Protein AF-A0A7S2QGP1-F1 (afdb_monomer_lite)

pLDDT: mean 81.76, std 17.55, range [33.62, 96.69]

Organism: NCBI:txid1333877

Secondary structure (DSSP, 8-state):
--EEEEE-SSEEEEEETTEEEEEEHHHHHHHHHHHHHHHTSHHHHHHHHHHHHHHHHHHHHHHHHHHHHHHHHHH-GGG-HHHHHHHHHHHHHHHHHHT--S----TT----HHHHHHHHHHHHHHHHHHHHHHHHHHHHHHHHHHHHHHHHHHHHTT--TTTTTTTGGGSS----------------

Radius of gyration: 39.36 Å; chains: 1; bounding box: 102×57×94 Å

Sequence (188 aa):
PSDYMTISIRGVTHYSNGELDYQDLSEWQRDQEMYRKIVQIPFFEKYARWKQFSVWKSAMRNQRVQKCSKTLNSHLFALDTTLCDALLKCRTLCVRISSLNLLEINPVTVYQLEEFEEQQRLVRKQRVQDLQDVWAKIKEELLQSCHVSLTDFLKKNGFGQKAQDRDDAKSEDGPKEGERDEDGGGMS

Structure (mmCIF, N/CA/C/O backbone):
data_AF-A0A7S2QGP1-F1
#
_entry.id   AF-A0A7S2QGP1-F1
#
loop_
_atom_site.group_PDB
_atom_site.id
_atom_site.type_symbol
_atom_site.label_atom_id
_atom_site.label_alt_id
_atom_site.label_comp_id
_atom_site.label_asym_id
_atom_site.label_entity_id
_atom_site.label_seq_id
_atom_site.pdbx_PDB_ins_code
_atom_site.Cartn_x
_atom_site.Cartn_y
_atom_site.Cartn_z
_atom_site.occupancy
_atom_site.B_iso_or_equiv
_atom_site.auth_seq_id
_atom_site.auth_comp_id
_atom_site.auth_asym_id
_atom_site.auth_atom_id
_atom_site.pdbx_PDB_model_num
ATOM 1 N N . PRO A 1 1 ? 37.668 5.493 -24.665 1.00 60.97 1 PRO A N 1
ATOM 2 C CA . PRO A 1 1 ? 36.537 5.064 -25.526 1.00 60.97 1 PRO A CA 1
ATOM 3 C C . PRO A 1 1 ? 36.293 3.565 -25.337 1.00 60.97 1 PRO A C 1
ATOM 5 O O . PRO A 1 1 ? 37.215 2.788 -25.561 1.00 60.97 1 PRO A O 1
ATOM 8 N N . SER A 1 2 ? 35.121 3.178 -24.830 1.00 79.56 2 SER A N 1
ATOM 9 C CA . SER A 1 2 ? 34.779 1.773 -24.562 1.00 79.56 2 SER A CA 1
ATOM 10 C C . SER A 1 2 ? 34.057 1.088 -25.728 1.00 79.56 2 SER A C 1
ATOM 12 O O . SER A 1 2 ? 33.852 -0.114 -25.667 1.00 79.56 2 SER A O 1
ATOM 14 N N . ASP A 1 3 ? 33.722 1.835 -26.784 1.00 90.56 3 ASP A N 1
ATOM 15 C CA . ASP A 1 3 ? 33.100 1.334 -28.012 1.00 90.56 3 ASP A CA 1
ATOM 16 C C . ASP A 1 3 ? 33.629 2.136 -29.220 1.00 90.56 3 ASP A C 1
ATOM 18 O O . ASP A 1 3 ? 33.598 3.374 -29.192 1.00 90.56 3 ASP A O 1
ATOM 22 N N . TYR A 1 4 ? 34.208 1.464 -30.219 1.00 90.81 4 TYR A N 1
ATOM 23 C CA . TYR A 1 4 ? 34.645 2.065 -31.486 1.00 90.81 4 TYR A CA 1
ATOM 24 C C . TYR A 1 4 ? 34.869 1.013 -32.583 1.00 90.81 4 TYR A C 1
ATOM 26 O O . TYR A 1 4 ? 35.133 -0.156 -32.317 1.00 90.81 4 TYR A O 1
ATOM 34 N N . MET A 1 5 ? 34.829 1.449 -33.846 1.00 91.19 5 MET A N 1
ATOM 35 C CA . MET A 1 5 ? 35.031 0.591 -35.015 1.00 91.19 5 MET A CA 1
ATOM 36 C C . MET A 1 5 ? 36.160 1.127 -35.900 1.00 91.19 5 MET A C 1
ATOM 38 O O . MET A 1 5 ? 36.241 2.331 -36.153 1.00 91.19 5 MET A O 1
ATOM 42 N N . THR A 1 6 ? 37.020 0.239 -36.394 1.00 93.06 6 THR A N 1
ATOM 43 C CA . THR A 1 6 ? 38.062 0.551 -37.378 1.00 93.06 6 THR A CA 1
ATOM 44 C C . THR A 1 6 ? 37.807 -0.216 -38.670 1.00 93.06 6 THR A C 1
ATOM 46 O O . THR A 1 6 ? 37.442 -1.389 -38.665 1.00 93.06 6 THR A O 1
ATOM 49 N N . ILE A 1 7 ? 37.968 0.469 -39.802 1.00 92.75 7 ILE A N 1
ATOM 50 C CA . ILE A 1 7 ? 37.753 -0.098 -41.136 1.00 92.75 7 ILE A CA 1
ATOM 51 C C . ILE A 1 7 ? 39.103 -0.142 -41.842 1.00 92.75 7 ILE A C 1
ATOM 53 O O . ILE A 1 7 ? 39.797 0.870 -41.939 1.00 92.75 7 ILE A O 1
ATOM 57 N N . SER A 1 8 ? 39.470 -1.317 -42.339 1.00 91.00 8 SER A N 1
ATOM 58 C CA . SER A 1 8 ? 40.680 -1.546 -43.123 1.00 91.00 8 SER A CA 1
ATOM 59 C C . SER A 1 8 ? 40.334 -2.128 -44.491 1.00 91.00 8 SER A C 1
ATOM 61 O O . SER A 1 8 ? 39.205 -2.537 -44.747 1.00 91.00 8 SER A O 1
ATOM 63 N N . ILE A 1 9 ? 41.335 -2.229 -45.367 1.00 85.94 9 ILE A N 1
ATOM 64 C CA . ILE A 1 9 ? 41.184 -2.868 -46.683 1.00 85.94 9 ILE A CA 1
ATOM 65 C C . ILE A 1 9 ? 40.835 -4.365 -46.606 1.00 85.94 9 ILE A C 1
ATOM 67 O O . ILE A 1 9 ? 40.402 -4.935 -47.601 1.00 85.94 9 ILE A O 1
ATOM 71 N N . ARG A 1 10 ? 41.068 -5.014 -45.456 1.00 86.75 10 ARG A N 1
ATOM 72 C CA . ARG A 1 10 ? 40.826 -6.451 -45.251 1.00 86.75 10 ARG A CA 1
ATOM 73 C C . ARG A 1 10 ? 39.490 -6.712 -44.567 1.00 86.75 10 ARG A C 1
ATOM 75 O O . ARG A 1 10 ? 38.767 -7.621 -44.954 1.00 86.75 10 ARG A O 1
ATOM 82 N N . GLY A 1 11 ? 39.139 -5.870 -43.605 1.00 92.06 11 GLY A N 1
ATOM 83 C CA . GLY A 1 11 ? 37.942 -6.060 -42.808 1.00 92.06 11 GLY A CA 1
ATOM 84 C C . GLY A 1 11 ? 37.695 -4.937 -41.827 1.00 92.06 11 GLY A C 1
ATOM 85 O O . GLY A 1 11 ? 38.444 -3.953 -41.754 1.00 92.06 11 GLY A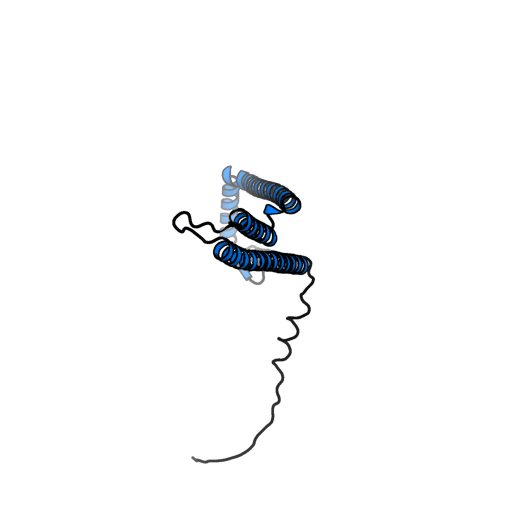 O 1
ATOM 86 N N . VAL A 1 12 ? 36.614 -5.112 -41.089 1.00 93.25 12 VAL A N 1
ATOM 87 C CA . VAL A 1 12 ? 36.111 -4.191 -40.086 1.00 93.25 12 VAL A CA 1
ATOM 88 C C . VAL A 1 12 ? 36.301 -4.823 -38.716 1.00 93.25 12 VAL A C 1
ATOM 90 O O . VAL A 1 12 ? 35.910 -5.966 -38.492 1.00 93.25 12 VAL A O 1
ATOM 93 N N . THR A 1 13 ? 36.901 -4.071 -37.800 1.00 93.69 13 THR A N 1
ATOM 94 C CA . THR A 1 13 ? 37.093 -4.480 -36.410 1.00 93.69 13 THR A CA 1
ATOM 95 C C . THR A 1 13 ? 36.232 -3.608 -35.511 1.00 93.69 13 THR A C 1
ATOM 97 O O . THR A 1 13 ? 36.359 -2.384 -35.528 1.00 93.69 13 THR A O 1
ATOM 100 N N . HIS A 1 14 ? 35.367 -4.228 -34.720 1.00 92.25 14 HIS A N 1
ATOM 101 C CA . HIS A 1 14 ? 34.537 -3.575 -33.719 1.00 92.25 14 HIS A CA 1
ATOM 102 C C . HIS A 1 14 ? 35.075 -3.902 -32.328 1.00 92.25 14 HIS A C 1
ATOM 104 O O . HIS A 1 14 ? 35.249 -5.067 -31.984 1.00 92.25 14 HIS A O 1
ATOM 110 N N . TYR A 1 15 ? 35.359 -2.874 -31.539 1.00 92.06 15 TYR A N 1
ATOM 111 C CA . TYR A 1 15 ? 35.765 -3.015 -30.150 1.00 92.06 15 TYR A CA 1
ATOM 112 C C . TYR A 1 15 ? 34.618 -2.558 -29.258 1.00 92.06 15 TYR A C 1
ATOM 114 O O . TYR A 1 15 ? 34.262 -1.386 -29.310 1.00 92.06 15 TYR A O 1
ATOM 122 N N . SER A 1 16 ? 34.088 -3.447 -28.417 1.00 90.25 16 SER A N 1
ATOM 123 C CA . SER A 1 16 ? 33.026 -3.146 -27.452 1.00 90.25 16 SER A CA 1
ATOM 124 C C . SER A 1 16 ? 33.388 -3.719 -26.085 1.00 90.25 16 SER A C 1
ATOM 126 O O . SER A 1 16 ? 33.481 -4.927 -25.905 1.00 90.25 16 SER A O 1
ATOM 128 N N . ASN A 1 17 ? 33.588 -2.842 -25.099 1.00 84.81 17 ASN A N 1
ATOM 129 C CA . ASN A 1 17 ? 33.802 -3.172 -23.686 1.00 84.81 17 ASN A CA 1
ATOM 130 C C . ASN A 1 17 ? 34.842 -4.284 -23.415 1.00 84.81 17 ASN A C 1
ATOM 132 O O . ASN A 1 17 ? 34.684 -5.059 -22.477 1.00 84.81 17 ASN A O 1
ATOM 136 N N . GLY A 1 18 ? 35.930 -4.329 -24.191 1.00 83.62 18 GLY A N 1
ATOM 137 C CA . GLY A 1 18 ? 37.014 -5.309 -24.020 1.00 83.62 18 GLY A CA 1
ATOM 138 C C . GLY A 1 18 ? 36.927 -6.520 -24.950 1.00 83.62 18 GLY A C 1
ATOM 139 O O . GLY A 1 18 ? 37.905 -7.257 -25.057 1.00 83.62 18 GLY A O 1
ATOM 140 N N . GLU A 1 19 ? 35.814 -6.690 -25.661 1.00 86.94 19 GLU A N 1
ATOM 141 C CA . GLU A 1 19 ? 35.652 -7.682 -26.723 1.00 86.94 19 GLU A CA 1
ATOM 142 C C . GLU A 1 19 ? 35.963 -7.059 -28.086 1.00 86.94 19 GLU A C 1
ATOM 144 O O . GLU A 1 19 ? 35.729 -5.868 -28.319 1.00 86.94 19 GLU A O 1
ATOM 149 N N . LEU A 1 20 ? 36.549 -7.865 -28.971 1.00 89.50 20 LEU A N 1
ATOM 150 C CA . LEU A 1 20 ? 37.040 -7.429 -30.269 1.00 89.50 20 LEU A CA 1
ATOM 151 C C . LEU A 1 20 ? 36.525 -8.392 -31.337 1.00 89.50 20 LEU A C 1
ATOM 153 O O . LEU A 1 20 ? 37.009 -9.515 -31.457 1.00 89.50 20 LEU A O 1
ATOM 157 N N . ASP A 1 21 ? 35.551 -7.921 -32.109 1.00 90.69 21 ASP A N 1
ATOM 158 C CA . ASP A 1 21 ? 34.921 -8.669 -33.191 1.00 90.69 21 ASP A CA 1
ATOM 159 C C . ASP A 1 21 ? 35.513 -8.230 -34.529 1.00 90.69 21 ASP A C 1
ATOM 161 O O . ASP A 1 21 ? 35.575 -7.038 -34.844 1.00 90.69 21 ASP A O 1
ATOM 165 N N . TYR A 1 22 ? 35.956 -9.195 -35.331 1.00 91.81 22 TYR A N 1
ATOM 166 C CA . TYR A 1 22 ? 36.456 -8.960 -36.683 1.00 91.81 22 TYR A CA 1
ATOM 167 C C . TYR A 1 22 ? 35.497 -9.559 -37.709 1.00 91.81 22 TYR A C 1
ATOM 169 O O . TYR A 1 22 ? 35.113 -10.722 -37.600 1.00 91.81 22 TYR A O 1
ATOM 177 N N . GLN A 1 23 ? 35.161 -8.775 -38.730 1.00 92.62 23 GLN A N 1
ATOM 178 C CA . GLN A 1 23 ? 34.356 -9.202 -39.868 1.00 92.62 23 GLN A CA 1
ATOM 179 C C . GLN A 1 23 ? 35.072 -8.842 -41.174 1.00 92.62 23 GLN A C 1
ATOM 181 O O . GLN A 1 23 ? 35.608 -7.738 -41.314 1.00 92.62 23 GLN A O 1
ATOM 186 N N . ASP A 1 24 ? 35.068 -9.750 -42.151 1.00 93.94 24 ASP A N 1
ATOM 187 C CA . ASP A 1 24 ? 35.659 -9.474 -43.460 1.00 93.94 24 ASP A CA 1
ATOM 188 C C . ASP A 1 24 ? 34.902 -8.368 -44.199 1.00 93.94 24 ASP A C 1
ATOM 190 O O . ASP A 1 24 ? 33.678 -8.236 -44.110 1.00 93.94 24 ASP A O 1
ATOM 194 N N . LEU A 1 25 ? 35.638 -7.567 -44.977 1.00 91.06 25 LEU A N 1
ATOM 195 C CA . LEU A 1 25 ? 35.086 -6.355 -45.591 1.00 91.06 25 LEU A CA 1
ATOM 196 C C . LEU A 1 25 ? 33.933 -6.667 -46.556 1.00 91.06 25 LEU A C 1
ATOM 198 O O . LEU A 1 25 ? 32.959 -5.920 -46.622 1.00 91.06 25 LEU A O 1
ATOM 202 N N . SER A 1 26 ? 34.036 -7.779 -47.287 1.00 90.44 26 SER A N 1
ATOM 203 C CA . SER A 1 26 ? 33.015 -8.206 -48.249 1.00 90.44 26 SER A CA 1
ATOM 204 C C . SER A 1 26 ? 31.707 -8.623 -47.569 1.00 90.44 26 SER A C 1
ATOM 206 O O . SER A 1 26 ? 30.625 -8.251 -48.029 1.00 90.44 26 SER A O 1
ATOM 208 N N . GLU A 1 27 ? 31.798 -9.334 -46.446 1.00 92.12 27 GLU A N 1
ATOM 209 C CA . GLU A 1 27 ? 30.644 -9.741 -45.648 1.00 92.12 27 GLU A CA 1
ATOM 210 C C . GLU A 1 27 ? 29.994 -8.533 -44.987 1.00 92.12 27 GLU A C 1
ATOM 212 O O . GLU A 1 27 ? 28.783 -8.349 -45.103 1.00 92.12 27 GLU A O 1
ATOM 217 N N . TRP A 1 28 ? 30.802 -7.655 -44.388 1.00 92.19 28 TRP A N 1
ATOM 218 C CA . TRP A 1 28 ? 30.313 -6.428 -43.770 1.00 92.19 28 TRP A CA 1
ATOM 219 C C . TRP A 1 28 ? 29.593 -5.535 -44.782 1.00 92.19 28 TRP A C 1
ATOM 221 O O . TRP A 1 28 ? 28.520 -5.005 -44.498 1.00 92.19 28 TRP A O 1
ATOM 231 N N . GLN A 1 29 ? 30.134 -5.400 -45.996 1.00 91.62 29 GLN A N 1
ATOM 232 C CA . GLN A 1 29 ? 29.494 -4.622 -47.052 1.00 91.62 29 GLN A CA 1
ATOM 233 C C . GLN A 1 29 ? 28.162 -5.248 -47.488 1.00 91.62 29 GLN A C 1
ATOM 235 O O . GLN A 1 29 ? 27.167 -4.531 -47.620 1.00 91.62 29 GLN A O 1
ATOM 240 N N . ARG A 1 30 ? 28.112 -6.576 -47.658 1.00 94.00 30 ARG A N 1
ATOM 241 C CA . ARG A 1 30 ? 26.875 -7.302 -47.987 1.00 94.00 30 ARG A CA 1
ATOM 242 C C . ARG A 1 30 ? 25.810 -7.101 -46.909 1.00 94.00 30 ARG A C 1
ATOM 244 O O . ARG A 1 30 ? 24.658 -6.799 -47.226 1.00 94.00 30 ARG A O 1
ATOM 251 N N . ASP A 1 31 ? 26.190 -7.243 -45.647 1.00 92.88 31 ASP A N 1
ATOM 252 C CA . ASP A 1 31 ? 25.285 -7.099 -44.511 1.00 92.88 31 ASP A CA 1
ATOM 253 C C . ASP A 1 31 ? 24.808 -5.651 -44.373 1.00 92.88 31 ASP A C 1
ATOM 255 O O . ASP A 1 31 ? 23.624 -5.407 -44.137 1.00 92.88 31 ASP A O 1
ATOM 259 N N . GLN A 1 32 ? 25.683 -4.680 -44.640 1.00 91.81 32 GLN A N 1
ATOM 260 C CA . GLN A 1 32 ? 25.331 -3.265 -44.654 1.00 91.81 32 GLN A CA 1
ATOM 261 C C . GLN A 1 32 ? 24.348 -2.922 -45.785 1.00 91.81 32 GLN A C 1
ATOM 263 O O . GLN A 1 32 ? 23.408 -2.145 -45.594 1.00 91.81 32 GLN A O 1
ATOM 268 N N . GLU A 1 33 ? 24.515 -3.507 -46.970 1.00 94.75 33 GLU A N 1
ATOM 269 C CA . GLU A 1 33 ? 23.562 -3.359 -48.074 1.00 94.75 33 GLU A CA 1
ATOM 270 C C . GLU A 1 33 ? 22.203 -3.991 -47.747 1.00 94.75 33 GLU A C 1
ATOM 272 O O . GLU A 1 33 ? 21.159 -3.386 -48.014 1.00 94.75 33 GLU A O 1
ATOM 277 N N . MET A 1 34 ? 22.193 -5.179 -47.137 1.00 94.38 34 MET A N 1
ATOM 278 C CA . MET A 1 34 ? 20.963 -5.827 -46.674 1.00 94.38 34 MET A CA 1
ATOM 279 C C . MET A 1 34 ? 20.272 -5.007 -45.584 1.00 94.38 34 MET A C 1
ATOM 281 O O . MET A 1 34 ? 19.067 -4.768 -45.677 1.00 94.38 34 MET A O 1
ATOM 285 N N . TYR A 1 35 ? 21.019 -4.496 -44.605 1.00 92.62 35 TYR A N 1
ATOM 286 C CA . TYR A 1 35 ? 20.496 -3.636 -43.546 1.00 92.62 35 TYR A CA 1
ATOM 287 C C . TYR A 1 35 ? 19.821 -2.386 -44.117 1.00 92.62 35 TYR A C 1
ATOM 289 O O . TYR A 1 35 ? 18.683 -2.076 -43.760 1.00 92.62 35 TYR A O 1
ATOM 297 N N . ARG A 1 36 ? 20.462 -1.709 -45.079 1.00 91.94 36 ARG A N 1
ATOM 298 C CA . ARG A 1 36 ? 19.871 -0.545 -45.761 1.00 91.94 36 ARG A CA 1
ATOM 299 C C . ARG A 1 36 ? 18.540 -0.881 -46.433 1.00 91.94 36 ARG A C 1
ATOM 301 O O . ARG A 1 36 ? 17.608 -0.086 -46.335 1.00 91.94 36 ARG A O 1
ATOM 308 N N . LYS A 1 37 ? 18.425 -2.052 -47.070 1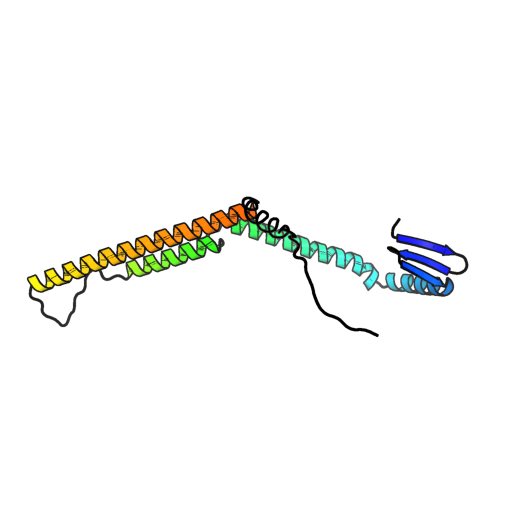.00 93.06 37 LYS A N 1
ATOM 309 C CA . LYS A 1 37 ? 17.165 -2.519 -47.677 1.00 93.06 37 LYS A CA 1
ATOM 310 C C . LYS A 1 37 ? 16.094 -2.807 -46.622 1.00 93.06 37 LYS A C 1
ATOM 312 O O . LYS A 1 37 ? 14.942 -2.435 -46.816 1.00 93.06 37 LYS A O 1
ATOM 317 N N . ILE A 1 38 ? 16.464 -3.421 -45.497 1.00 91.94 38 ILE A N 1
ATOM 318 C CA . ILE A 1 38 ? 15.540 -3.747 -44.398 1.00 91.94 38 ILE A CA 1
ATOM 319 C C . ILE A 1 38 ? 14.985 -2.475 -43.750 1.00 91.94 38 ILE A C 1
ATOM 321 O O . ILE A 1 38 ? 13.777 -2.366 -43.552 1.00 91.94 38 ILE A O 1
ATOM 325 N N . VAL A 1 39 ? 15.835 -1.487 -43.461 1.00 90.50 39 VAL A N 1
ATOM 326 C CA . VAL A 1 39 ? 15.416 -0.226 -42.822 1.00 90.50 39 VAL A CA 1
ATOM 327 C C . VAL A 1 39 ? 14.444 0.573 -43.699 1.00 90.50 39 VAL A C 1
ATOM 329 O O . VAL A 1 39 ? 13.580 1.268 -43.169 1.00 90.50 39 VAL A O 1
ATOM 332 N N . GLN A 1 40 ? 14.539 0.445 -45.025 1.00 90.56 40 GLN A N 1
ATOM 333 C CA . GLN A 1 40 ? 13.622 1.085 -45.976 1.00 90.56 40 GLN A CA 1
ATOM 334 C C . GLN A 1 40 ? 12.236 0.429 -46.040 1.00 90.56 40 GLN A C 1
ATOM 336 O O . GLN A 1 40 ? 11.309 1.020 -46.593 1.00 90.56 40 GLN A O 1
ATOM 341 N N . ILE A 1 41 ? 12.057 -0.779 -45.493 1.00 93.06 41 ILE A N 1
ATOM 342 C CA . ILE A 1 41 ? 10.734 -1.403 -45.437 1.00 93.06 41 ILE A CA 1
ATOM 343 C C . ILE A 1 41 ? 9.832 -0.507 -44.567 1.00 93.06 41 ILE A C 1
ATOM 345 O O . ILE A 1 41 ? 10.189 -0.220 -43.419 1.00 93.06 41 ILE A O 1
ATOM 349 N N . PRO A 1 42 ? 8.630 -0.116 -45.044 1.00 90.25 42 PRO A N 1
ATOM 350 C CA . PRO A 1 42 ? 7.767 0.850 -44.356 1.00 90.25 42 PRO A CA 1
ATOM 351 C C . PRO A 1 42 ? 7.433 0.496 -42.903 1.00 90.25 42 PRO A C 1
ATOM 353 O O . PRO A 1 42 ? 7.134 1.378 -42.099 1.00 90.25 42 PRO A O 1
ATOM 356 N N . PHE A 1 43 ? 7.461 -0.795 -42.562 1.00 91.62 43 PHE A N 1
ATOM 357 C CA . PHE A 1 43 ? 7.322 -1.265 -41.190 1.00 91.62 43 PHE A CA 1
ATOM 358 C C . PHE A 1 43 ? 8.466 -0.763 -40.297 1.00 91.62 43 PHE A C 1
ATOM 360 O O . PHE A 1 43 ? 8.192 -0.094 -39.305 1.00 91.62 43 PHE A O 1
ATOM 367 N N . PHE A 1 44 ? 9.729 -1.032 -40.648 1.00 89.25 44 PHE A N 1
ATOM 368 C CA . PHE A 1 44 ? 10.890 -0.672 -39.824 1.00 89.25 44 PHE A CA 1
ATOM 369 C C . PHE A 1 44 ? 11.112 0.844 -39.769 1.00 89.25 44 PHE A C 1
ATOM 371 O O . PHE A 1 44 ? 11.389 1.383 -38.696 1.00 89.25 44 PHE A O 1
ATOM 378 N N . GLU A 1 45 ? 10.873 1.547 -40.878 1.00 87.31 45 GLU A N 1
ATOM 379 C CA . GLU A 1 45 ? 10.942 3.011 -40.946 1.00 87.31 45 GLU A CA 1
ATOM 380 C C . GLU A 1 45 ? 9.955 3.690 -39.971 1.00 87.31 45 GLU A C 1
ATOM 382 O O . GLU A 1 45 ? 10.255 4.697 -39.318 1.00 87.31 45 GLU A O 1
ATOM 387 N N . LYS A 1 46 ? 8.744 3.133 -39.841 1.00 90.50 46 LYS A N 1
ATOM 388 C CA . LYS A 1 46 ? 7.701 3.659 -38.945 1.00 90.50 46 LYS A CA 1
ATOM 389 C C . LYS A 1 46 ? 7.816 3.112 -37.525 1.00 90.50 46 LYS A C 1
ATOM 391 O O . LYS A 1 46 ? 7.428 3.804 -36.581 1.00 90.50 46 LYS A O 1
ATOM 396 N N . TYR A 1 47 ? 8.381 1.919 -37.353 1.00 90.88 47 TYR A N 1
ATOM 397 C CA . TYR A 1 47 ? 8.480 1.230 -36.071 1.00 90.88 47 TYR A CA 1
ATOM 398 C C . TYR A 1 47 ? 9.233 2.046 -35.020 1.00 90.88 47 TYR A C 1
ATOM 400 O O . TYR A 1 47 ? 8.762 2.141 -33.891 1.00 90.88 47 TYR A O 1
ATOM 408 N N . ALA A 1 48 ? 10.345 2.701 -35.372 1.00 87.06 48 ALA A N 1
ATOM 409 C CA . ALA A 1 48 ? 11.090 3.532 -34.420 1.00 87.06 48 ALA A CA 1
ATOM 410 C C . ALA A 1 48 ? 10.215 4.652 -33.822 1.00 87.06 48 ALA A C 1
ATOM 412 O O . ALA A 1 48 ? 10.163 4.833 -32.602 1.00 87.06 48 ALA A O 1
ATOM 413 N N . ARG A 1 49 ? 9.441 5.343 -34.672 1.00 90.38 49 ARG A N 1
ATOM 414 C CA . ARG A 1 49 ? 8.484 6.378 -34.245 1.00 90.38 49 ARG A CA 1
ATOM 415 C C . ARG A 1 49 ? 7.352 5.787 -33.407 1.00 90.38 49 ARG A C 1
ATOM 417 O O . ARG A 1 49 ? 7.012 6.335 -32.359 1.00 90.38 49 ARG A O 1
ATOM 424 N N . TRP A 1 50 ? 6.783 4.660 -33.831 1.00 93.56 50 TRP A N 1
ATOM 425 C CA . TRP A 1 50 ? 5.699 3.989 -33.108 1.00 93.56 50 TRP A CA 1
ATOM 426 C C . TRP A 1 50 ? 6.125 3.448 -31.749 1.00 93.56 50 TRP A C 1
ATOM 428 O O . TRP A 1 50 ? 5.367 3.576 -30.788 1.00 93.56 50 TRP A O 1
ATOM 438 N N . LYS A 1 51 ? 7.327 2.879 -31.644 1.00 93.31 51 LYS A N 1
ATOM 439 C CA . LYS A 1 51 ? 7.905 2.401 -30.387 1.00 93.31 51 LYS A CA 1
ATOM 440 C C . LYS A 1 51 ? 8.068 3.565 -29.421 1.00 93.31 51 LYS A C 1
ATOM 442 O O . LYS A 1 51 ? 7.564 3.490 -28.303 1.00 93.31 51 LYS A O 1
ATOM 447 N N . GLN A 1 52 ? 8.672 4.665 -29.874 1.00 92.69 52 GLN A N 1
ATOM 448 C CA . GLN A 1 52 ? 8.859 5.850 -29.042 1.00 92.69 52 GLN A CA 1
ATOM 449 C C . GLN A 1 52 ? 7.521 6.430 -28.567 1.00 92.69 52 GLN A C 1
ATOM 451 O O . GLN A 1 52 ? 7.353 6.714 -27.382 1.00 92.69 52 GLN A O 1
ATOM 456 N N . PHE A 1 53 ? 6.539 6.544 -29.464 1.00 94.88 53 PHE A N 1
ATOM 457 C CA . PHE A 1 53 ? 5.212 7.043 -29.110 1.00 94.88 53 PHE A CA 1
ATOM 458 C C . PHE A 1 53 ? 4.461 6.098 -28.165 1.00 94.88 53 PHE A C 1
ATOM 460 O O . PHE A 1 53 ? 3.807 6.555 -27.232 1.00 94.88 53 PHE A O 1
ATOM 467 N N . SER A 1 54 ? 4.571 4.785 -28.365 1.00 94.12 54 SER A N 1
ATOM 468 C CA . SER A 1 54 ? 3.957 3.778 -27.491 1.00 94.12 54 SER A CA 1
ATOM 469 C C . SER A 1 54 ? 4.538 3.826 -26.080 1.00 94.12 54 SER A C 1
ATOM 471 O O . SER A 1 54 ? 3.783 3.842 -25.106 1.00 94.12 54 SER A O 1
ATOM 473 N N . VAL A 1 55 ? 5.866 3.921 -25.964 1.00 96.19 55 VAL A N 1
ATOM 474 C CA . VAL A 1 55 ? 6.557 4.086 -24.678 1.00 96.19 55 VAL A CA 1
ATOM 475 C C . VAL A 1 55 ? 6.130 5.390 -24.013 1.00 96.19 55 VAL A C 1
ATOM 477 O 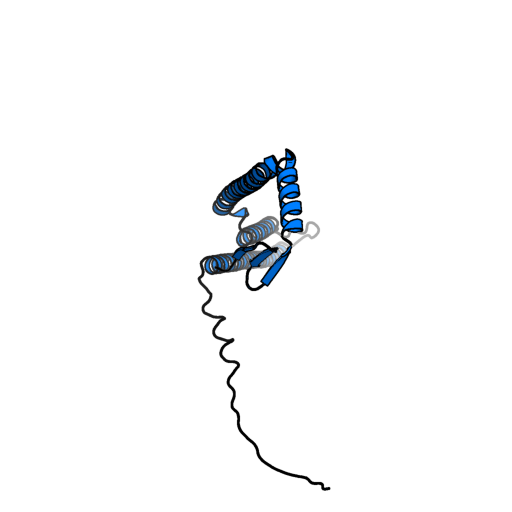O . VAL A 1 55 ? 5.722 5.377 -22.853 1.00 96.19 55 VAL A O 1
ATOM 480 N N . TRP A 1 56 ? 6.128 6.500 -24.754 1.00 96.12 56 TRP A N 1
ATOM 481 C CA . TRP A 1 56 ? 5.688 7.795 -24.237 1.00 96.12 56 TRP A CA 1
ATOM 482 C C . TRP A 1 56 ? 4.230 7.768 -23.767 1.00 96.12 56 TRP A C 1
ATOM 484 O O . TRP A 1 56 ? 3.928 8.209 -22.660 1.00 96.12 56 TRP A O 1
ATOM 494 N N . LYS A 1 57 ? 3.320 7.187 -24.554 1.00 96.25 57 LYS A N 1
ATOM 495 C CA . LYS A 1 57 ? 1.903 7.041 -24.198 1.00 96.25 57 LYS A CA 1
ATOM 496 C C . LYS A 1 57 ? 1.728 6.213 -22.925 1.00 96.25 57 LYS A C 1
ATOM 498 O O . LYS A 1 57 ? 0.924 6.582 -22.069 1.00 96.25 57 LYS A O 1
ATOM 503 N N . SER A 1 58 ? 2.478 5.120 -22.786 1.00 95.88 58 SER A N 1
ATOM 504 C CA . SER A 1 58 ? 2.484 4.297 -21.572 1.00 95.88 58 SER A CA 1
ATOM 505 C C . SER A 1 58 ? 2.989 5.089 -20.363 1.00 95.88 58 SER A C 1
ATOM 507 O O . SER A 1 58 ? 2.316 5.146 -19.333 1.00 95.88 58 SER A O 1
ATOM 509 N N . ALA A 1 59 ? 4.108 5.804 -20.513 1.00 96.38 59 ALA A N 1
ATOM 510 C CA . ALA A 1 59 ? 4.672 6.648 -19.464 1.00 96.38 59 ALA A CA 1
ATOM 511 C C . ALA A 1 59 ? 3.702 7.760 -19.029 1.00 96.38 59 ALA A C 1
ATOM 513 O O . ALA A 1 59 ? 3.475 7.944 -17.836 1.00 96.38 59 ALA A O 1
ATOM 514 N N . MET A 1 60 ? 3.058 8.446 -19.976 1.00 96.69 60 MET A N 1
ATOM 515 C CA . MET A 1 60 ? 2.050 9.478 -19.702 1.00 96.69 60 MET A CA 1
ATOM 516 C C . MET A 1 60 ? 0.817 8.908 -18.994 1.00 96.69 60 MET A C 1
ATOM 518 O O . MET A 1 60 ? 0.299 9.517 -18.055 1.00 96.69 60 MET A O 1
ATOM 522 N N . ARG A 1 61 ? 0.337 7.727 -19.409 1.00 95.06 61 ARG A N 1
ATOM 523 C CA . ARG A 1 61 ? -0.768 7.038 -18.728 1.00 95.06 61 ARG A CA 1
ATOM 524 C C . ARG A 1 61 ? -0.386 6.706 -17.289 1.00 95.06 61 ARG A C 1
ATOM 526 O O . ARG A 1 61 ? -1.148 7.026 -16.381 1.00 95.06 61 ARG A O 1
ATOM 533 N N . ASN A 1 62 ? 0.795 6.132 -17.082 1.00 95.25 62 ASN A N 1
ATOM 534 C CA . ASN A 1 62 ? 1.298 5.810 -15.751 1.00 95.25 62 ASN A CA 1
ATOM 535 C C . ASN A 1 62 ? 1.449 7.070 -14.899 1.00 95.25 62 ASN A C 1
ATOM 537 O O . ASN A 1 62 ? 1.003 7.079 -13.759 1.00 95.25 62 ASN A O 1
ATOM 541 N N . GLN A 1 63 ? 1.974 8.163 -15.452 1.00 95.69 63 GLN A N 1
ATOM 542 C CA . GLN A 1 63 ? 2.088 9.439 -14.746 1.00 95.69 63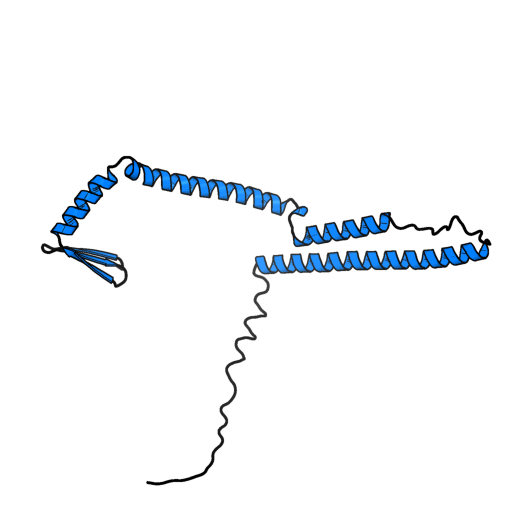 GLN A CA 1
ATOM 543 C C . GLN A 1 63 ? 0.721 9.973 -14.299 1.00 95.69 63 GLN A C 1
ATOM 545 O O . GLN A 1 63 ? 0.574 10.410 -13.157 1.00 95.69 63 GLN A O 1
ATOM 550 N N . ARG A 1 64 ? -0.295 9.914 -15.169 1.00 94.62 64 ARG A N 1
ATOM 551 C CA . ARG A 1 64 ? -1.669 10.316 -14.830 1.00 94.62 64 ARG A CA 1
ATOM 552 C C . ARG A 1 64 ? -2.253 9.453 -13.715 1.00 94.62 64 ARG A C 1
ATOM 554 O O . ARG A 1 64 ? -2.760 9.999 -12.740 1.00 94.62 64 ARG A O 1
ATOM 561 N N . VAL A 1 65 ? -2.132 8.130 -13.830 1.00 93.75 65 VAL A N 1
ATOM 562 C CA . VAL A 1 65 ? -2.607 7.183 -12.808 1.00 93.75 65 VAL A CA 1
ATOM 563 C C . VAL A 1 65 ? -1.899 7.421 -11.478 1.00 93.75 65 VAL A C 1
ATOM 565 O O . VAL A 1 65 ? -2.556 7.512 -10.448 1.00 93.75 65 VAL A O 1
ATOM 568 N N . GLN A 1 66 ? -0.580 7.601 -11.492 1.00 93.12 66 GLN A N 1
ATOM 569 C CA . GLN A 1 66 ? 0.205 7.886 -10.293 1.00 93.12 66 GLN A CA 1
ATOM 570 C C . GLN A 1 66 ? -0.200 9.211 -9.646 1.00 93.12 66 GLN A C 1
ATOM 572 O O . GLN A 1 66 ? -0.314 9.284 -8.427 1.00 93.12 66 GLN A O 1
ATOM 577 N N . LYS A 1 67 ? -0.475 10.254 -10.438 1.00 92.62 67 LYS A N 1
ATOM 578 C CA . LYS A 1 67 ? -0.971 11.532 -9.912 1.00 92.62 67 LYS A CA 1
ATOM 579 C C . LYS A 1 67 ? -2.316 11.355 -9.205 1.00 92.62 67 LYS A C 1
ATOM 581 O O . LYS A 1 67 ? -2.446 11.774 -8.061 1.00 92.62 67 LYS A O 1
ATOM 586 N N . CYS A 1 68 ? -3.277 10.695 -9.851 1.00 90.00 68 CYS A N 1
ATOM 587 C CA . CYS A 1 68 ? -4.579 10.406 -9.248 1.00 90.00 68 CYS A CA 1
ATOM 588 C C . CYS A 1 68 ? -4.448 9.533 -7.994 1.00 90.00 68 CYS A C 1
ATOM 590 O O . CYS A 1 68 ? -5.069 9.836 -6.984 1.00 90.00 68 CYS A O 1
ATOM 592 N N . SER A 1 69 ? -3.604 8.499 -8.036 1.00 88.25 69 SER A N 1
ATOM 593 C CA . SER A 1 69 ? -3.332 7.622 -6.894 1.00 88.25 69 SER A CA 1
ATOM 594 C C . SER A 1 69 ? -2.750 8.394 -5.710 1.00 88.25 69 SER A C 1
ATOM 596 O O . SER A 1 69 ? -3.215 8.231 -4.586 1.00 88.25 69 SER A O 1
ATOM 598 N N . LYS A 1 70 ? -1.789 9.298 -5.942 1.00 86.62 70 LYS A N 1
ATOM 599 C CA . LYS A 1 70 ? -1.227 10.158 -4.889 1.00 86.62 70 LYS A CA 1
ATOM 600 C C . LYS A 1 70 ? -2.287 11.059 -4.260 1.00 86.62 70 LYS A C 1
ATOM 602 O O . LYS A 1 70 ? -2.376 11.108 -3.041 1.00 86.62 70 LYS A O 1
ATOM 607 N N . THR A 1 71 ? -3.102 11.724 -5.080 1.00 87.38 71 THR A N 1
ATOM 608 C CA . THR A 1 71 ? -4.209 12.567 -4.602 1.00 87.38 71 THR A CA 1
ATOM 609 C C . THR A 1 71 ? -5.234 11.756 -3.811 1.00 87.38 71 THR A C 1
ATOM 611 O O . THR A 1 71 ? -5.711 12.198 -2.772 1.00 87.38 71 THR A O 1
ATOM 614 N N . LEU A 1 72 ? -5.571 10.551 -4.269 1.00 86.88 72 LEU A N 1
ATOM 615 C CA . LEU A 1 72 ? -6.543 9.715 -3.579 1.00 86.88 72 LEU A CA 1
ATOM 616 C C . LEU A 1 72 ? -5.993 9.215 -2.235 1.00 86.88 72 LEU A C 1
ATOM 618 O O . LEU A 1 72 ? -6.681 9.334 -1.229 1.00 86.88 72 LEU A O 1
ATOM 622 N N . ASN A 1 73 ? -4.741 8.754 -2.191 1.00 84.56 73 ASN A N 1
ATOM 623 C CA . ASN A 1 73 ? -4.090 8.329 -0.949 1.00 84.56 73 ASN A CA 1
ATOM 624 C C . ASN A 1 73 ? -3.908 9.476 0.059 1.00 84.56 73 ASN A C 1
ATOM 626 O O . ASN A 1 73 ? -3.958 9.232 1.257 1.00 84.56 73 ASN A O 1
ATOM 630 N N . SER A 1 74 ? -3.719 10.725 -0.389 1.00 80.19 74 SER A N 1
ATOM 631 C CA . SER A 1 74 ? -3.598 11.866 0.531 1.00 80.19 74 SER A CA 1
ATOM 632 C C . SER A 1 74 ? -4.929 12.314 1.132 1.00 80.19 74 SER A C 1
ATOM 634 O O . SER A 1 74 ? -4.939 12.895 2.213 1.00 80.19 74 SER A O 1
ATOM 636 N N . HIS A 1 75 ? -6.045 12.105 0.428 1.00 80.00 75 HIS A N 1
ATOM 637 C CA . HIS A 1 75 ? -7.357 12.610 0.849 1.00 80.00 75 HIS A CA 1
ATOM 638 C C . HIS A 1 75 ? -8.292 11.533 1.399 1.00 80.00 75 HIS A C 1
ATOM 640 O O . HIS A 1 75 ? -9.243 11.868 2.102 1.00 80.00 75 HIS A O 1
ATOM 646 N N . LEU A 1 76 ? -8.055 10.258 1.089 1.00 80.31 76 LEU A N 1
ATOM 647 C CA . LEU A 1 76 ? -8.943 9.172 1.471 1.00 80.31 76 LEU A CA 1
ATOM 648 C C . LEU A 1 76 ? -8.291 8.297 2.542 1.00 80.31 76 LEU A C 1
ATOM 650 O O . LEU A 1 76 ? -7.534 7.380 2.243 1.00 80.31 76 LEU A O 1
ATOM 654 N N . PHE A 1 77 ? -8.656 8.552 3.800 1.00 72.38 77 PHE A N 1
ATOM 655 C CA . PHE A 1 77 ? -8.201 7.783 4.965 1.00 72.38 77 PHE A CA 1
ATOM 656 C C . PHE A 1 77 ? -8.490 6.277 4.846 1.00 72.38 77 PHE A C 1
ATOM 658 O O . PHE A 1 77 ? -7.731 5.453 5.338 1.00 72.38 77 PHE A O 1
ATOM 665 N N . ALA A 1 78 ? -9.555 5.907 4.127 1.00 75.19 78 ALA A N 1
ATOM 666 C CA . ALA A 1 78 ? -9.916 4.511 3.882 1.00 75.19 78 ALA A CA 1
ATOM 667 C C . ALA A 1 78 ? -8.890 3.733 3.032 1.00 75.19 78 ALA A C 1
ATOM 669 O O . ALA A 1 78 ? -8.991 2.513 2.938 1.00 75.19 78 ALA A O 1
ATOM 670 N N . LEU A 1 79 ? -7.933 4.416 2.392 1.00 76.56 79 LEU A N 1
ATOM 671 C CA . LEU A 1 79 ? -6.861 3.775 1.625 1.00 76.56 79 LEU A CA 1
ATOM 672 C C . LEU A 1 79 ? -5.576 3.571 2.419 1.00 76.56 79 LEU A C 1
ATOM 674 O O . LEU A 1 79 ? -4.692 2.859 1.943 1.00 76.56 79 LEU A O 1
ATOM 678 N N . ASP A 1 80 ? -5.460 4.157 3.612 1.00 79.50 80 ASP A N 1
ATOM 679 C CA . ASP A 1 80 ? -4.391 3.769 4.519 1.00 79.50 80 ASP A CA 1
ATOM 680 C C . ASP A 1 80 ? -4.704 2.367 5.042 1.00 79.50 80 ASP A C 1
ATOM 682 O O . ASP A 1 80 ? -5.584 2.184 5.881 1.00 79.50 80 ASP A O 1
ATOM 686 N N . THR A 1 81 ? -3.986 1.368 4.537 1.00 76.50 81 THR A N 1
ATOM 687 C CA . THR A 1 81 ? -4.188 -0.037 4.902 1.00 76.50 81 THR A CA 1
ATOM 688 C C . THR A 1 81 ? -4.023 -0.282 6.401 1.00 76.50 81 THR A C 1
ATOM 690 O O . THR A 1 81 ? -4.648 -1.185 6.937 1.00 76.50 81 THR A O 1
ATOM 693 N N . THR A 1 82 ? -3.214 0.522 7.098 1.00 80.62 82 THR A N 1
ATOM 694 C CA . THR A 1 82 ? -2.958 0.342 8.536 1.00 80.62 82 THR A CA 1
ATOM 695 C C . THR A 1 82 ? -4.068 0.934 9.399 1.00 80.62 82 THR A C 1
ATOM 697 O O . THR A 1 82 ? -4.534 0.302 10.348 1.00 80.62 82 THR A O 1
ATOM 700 N N . LEU A 1 83 ? -4.528 2.138 9.060 1.00 81.75 83 LEU A N 1
ATOM 701 C CA . LEU A 1 83 ? -5.519 2.861 9.853 1.00 81.75 83 LEU A CA 1
ATOM 702 C C . LEU A 1 83 ? -6.961 2.509 9.468 1.00 81.75 83 LEU A C 1
ATOM 704 O O . LEU A 1 83 ? -7.857 2.568 10.312 1.00 81.75 83 LEU A O 1
ATOM 708 N N . CYS A 1 84 ? -7.198 2.109 8.217 1.00 87.75 84 CYS A N 1
ATOM 709 C CA . CYS A 1 84 ? -8.504 1.648 7.755 1.00 87.75 84 CYS A CA 1
ATOM 710 C C . CYS A 1 84 ? -8.917 0.362 8.480 1.00 87.75 84 CYS A C 1
ATOM 712 O O . CYS A 1 84 ? -10.015 0.304 9.038 1.00 87.75 84 CYS A O 1
ATOM 714 N N . ASP A 1 85 ? -8.017 -0.620 8.573 1.00 87.19 85 ASP A N 1
ATOM 715 C CA . ASP A 1 85 ? -8.269 -1.871 9.297 1.00 87.19 85 ASP A CA 1
ATOM 716 C C . ASP A 1 85 ? -8.589 -1.613 10.775 1.00 87.19 85 ASP A C 1
ATOM 718 O O . ASP A 1 85 ? -9.547 -2.170 11.317 1.00 87.19 85 ASP A O 1
ATOM 722 N N . ALA A 1 86 ? -7.852 -0.699 11.414 1.00 88.50 86 ALA A N 1
ATOM 723 C CA . ALA A 1 86 ? -8.111 -0.271 12.787 1.00 88.50 86 ALA A CA 1
ATOM 724 C C . ALA A 1 86 ? -9.519 0.324 12.944 1.00 88.50 86 ALA A C 1
ATOM 726 O O . ALA A 1 86 ? -10.265 -0.029 13.863 1.00 88.50 86 ALA A O 1
ATOM 727 N N . LEU A 1 87 ? -9.917 1.199 12.016 1.00 88.50 87 LEU A N 1
ATOM 728 C CA . LEU A 1 87 ? -11.231 1.838 12.013 1.00 88.50 87 LEU A CA 1
ATOM 729 C C . LEU A 1 87 ? -12.363 0.819 11.805 1.00 88.50 87 LEU A C 1
ATOM 731 O O . LEU A 1 87 ? -13.388 0.886 12.488 1.00 88.50 87 LEU A O 1
ATOM 735 N N . LEU A 1 88 ? -12.180 -0.147 10.902 1.00 90.25 88 LEU A N 1
ATOM 736 C CA . LEU A 1 88 ? -13.121 -1.244 10.654 1.00 90.25 88 LEU A CA 1
ATOM 737 C C . LEU A 1 88 ? -13.275 -2.154 11.880 1.00 90.25 88 LEU A C 1
ATOM 739 O O . LEU A 1 88 ? -14.403 -2.498 12.256 1.00 90.25 88 LEU A O 1
ATOM 743 N N . LYS A 1 89 ? -12.175 -2.491 12.562 1.00 89.88 89 LYS A N 1
ATOM 744 C CA . LYS A 1 89 ? -12.207 -3.237 13.831 1.00 89.88 89 LYS A CA 1
ATOM 745 C C . LYS A 1 89 ? -12.932 -2.456 14.926 1.00 89.88 89 LYS A C 1
ATOM 747 O O . LYS A 1 89 ? -13.820 -3.008 15.576 1.00 89.88 89 LYS A O 1
ATOM 752 N N . CYS A 1 90 ? -12.641 -1.162 15.076 1.00 90.56 90 CYS A N 1
ATOM 753 C CA . CYS A 1 90 ? -13.352 -0.289 16.014 1.00 90.56 90 CYS A CA 1
ATOM 754 C C . CYS A 1 90 ? -14.853 -0.262 15.715 1.00 90.56 90 CYS A C 1
ATOM 756 O O . CYS A 1 90 ? -15.672 -0.430 16.617 1.00 90.56 90 CYS A O 1
ATOM 758 N N . ARG A 1 91 ? -15.236 -0.128 14.440 1.00 91.19 91 ARG A N 1
ATOM 759 C CA . ARG A 1 91 ? -16.645 -0.156 14.033 1.00 91.19 91 ARG A CA 1
ATOM 760 C C . ARG A 1 91 ? -17.310 -1.488 14.367 1.00 91.19 91 ARG A C 1
ATOM 762 O O . ARG A 1 91 ? -18.436 -1.485 14.854 1.00 91.19 91 ARG A O 1
ATOM 769 N N . THR A 1 92 ? -16.617 -2.603 14.164 1.00 91.88 92 THR A N 1
ATOM 770 C CA . THR A 1 92 ? -17.109 -3.940 14.528 1.00 91.88 92 THR A CA 1
ATOM 771 C C . THR A 1 92 ? -17.372 -4.044 16.033 1.00 91.88 92 THR A C 1
ATOM 773 O O . THR A 1 92 ? -18.421 -4.533 16.452 1.00 91.88 92 THR A O 1
ATOM 776 N N . LEU A 1 93 ? -16.466 -3.512 16.857 1.00 90.56 93 LEU A N 1
ATOM 777 C CA . LEU A 1 93 ? -16.628 -3.456 18.312 1.00 90.56 93 LEU A CA 1
ATOM 778 C C . LEU A 1 93 ? -17.799 -2.550 18.731 1.00 90.56 93 LEU A C 1
ATOM 780 O O . LEU A 1 93 ? -18.581 -2.935 19.599 1.00 90.56 93 LEU A O 1
ATOM 784 N N . CYS A 1 94 ? -17.991 -1.402 18.078 1.00 90.12 94 CYS A N 1
ATOM 785 C CA . CYS A 1 94 ? -19.147 -0.530 18.316 1.00 90.12 94 CYS A CA 1
ATOM 786 C C . CYS A 1 94 ? -20.477 -1.202 17.945 1.00 90.12 94 CYS A C 1
ATOM 788 O O . CYS A 1 94 ? -21.454 -1.087 18.685 1.00 90.12 94 CYS A O 1
ATOM 790 N N . VAL A 1 95 ? -20.524 -1.939 16.831 1.00 92.12 95 VAL A N 1
ATOM 791 C CA . VAL A 1 95 ? -21.709 -2.726 16.452 1.00 92.12 95 VAL A CA 1
ATOM 792 C C . VAL A 1 95 ? -21.985 -3.804 17.500 1.00 92.12 95 VAL A C 1
ATOM 794 O O . VAL A 1 95 ? -23.132 -3.966 17.913 1.00 92.12 95 VAL A O 1
ATOM 797 N N . ARG A 1 96 ? -20.945 -4.470 18.017 1.00 88.50 96 ARG A N 1
ATOM 798 C CA . ARG A 1 96 ? -21.093 -5.435 19.115 1.00 88.50 96 ARG A CA 1
ATOM 799 C C . ARG A 1 96 ? -21.735 -4.797 20.343 1.00 88.50 96 ARG A C 1
ATOM 801 O O . ARG A 1 96 ? -22.672 -5.372 20.886 1.00 88.50 96 ARG A O 1
ATOM 808 N N . ILE A 1 97 ? -21.289 -3.602 20.741 1.00 88.31 97 ILE A N 1
ATOM 809 C CA . ILE A 1 97 ? -21.902 -2.850 21.848 1.00 88.31 97 ILE A CA 1
ATOM 810 C C . ILE A 1 97 ? -23.378 -2.561 21.562 1.00 88.31 97 ILE A C 1
ATOM 812 O O . ILE A 1 97 ? -24.209 -2.755 22.442 1.00 88.31 97 ILE A O 1
ATOM 816 N N . SER A 1 98 ? -23.720 -2.145 20.339 1.00 88.00 98 SER A N 1
ATOM 817 C CA . SER A 1 98 ? -25.111 -1.838 19.975 1.00 88.00 98 SER A CA 1
ATOM 818 C C . SER A 1 98 ? -26.048 -3.047 20.070 1.00 88.00 98 SER A C 1
ATOM 820 O O . SER A 1 98 ? -27.237 -2.880 20.318 1.00 88.00 98 SER A O 1
ATOM 822 N N . SER A 1 99 ? -25.507 -4.258 19.916 1.00 86.94 99 SER A N 1
ATOM 823 C CA . SER A 1 99 ? -26.248 -5.513 20.066 1.00 86.94 99 SER A CA 1
ATOM 824 C C . SER A 1 99 ? -26.302 -6.051 21.503 1.00 86.94 99 SER A C 1
ATOM 826 O O . SER A 1 99 ? -26.919 -7.089 21.734 1.00 86.94 99 SER A O 1
ATOM 828 N N . LEU A 1 100 ? -25.651 -5.397 22.473 1.00 84.38 100 LEU A N 1
ATOM 829 C CA . LEU A 1 100 ? -25.668 -5.856 23.862 1.00 84.38 100 LEU A CA 1
ATOM 830 C C . LEU A 1 100 ? -27.030 -5.588 24.504 1.00 84.38 100 LEU A C 1
ATOM 832 O O . LEU A 1 100 ? -27.466 -4.445 24.638 1.00 84.38 100 LEU A O 1
ATOM 836 N N . ASN A 1 101 ? -27.654 -6.652 25.002 1.00 81.81 101 ASN A N 1
ATOM 837 C CA . ASN A 1 101 ? -28.815 -6.535 25.872 1.00 81.81 101 ASN A CA 1
ATOM 838 C C . ASN A 1 101 ? -28.369 -6.087 27.270 1.00 81.81 101 ASN A C 1
ATOM 840 O O . ASN A 1 101 ? -27.619 -6.785 27.959 1.00 81.81 101 ASN A O 1
ATOM 844 N N . LEU A 1 102 ? -28.840 -4.911 27.686 1.00 81.94 102 LEU A N 1
ATOM 845 C CA . LEU A 1 102 ? -28.558 -4.324 29.004 1.00 81.94 102 LEU A CA 1
ATOM 846 C C . LEU A 1 102 ? -29.376 -4.972 30.133 1.00 81.94 102 LEU A C 1
ATOM 848 O O . LEU A 1 102 ? -29.051 -4.824 31.312 1.00 81.94 102 LEU A O 1
ATOM 852 N N . LEU A 1 103 ? -30.443 -5.675 29.761 1.00 81.94 103 LEU A N 1
ATOM 853 C CA . LEU A 1 103 ? -31.358 -6.389 30.641 1.00 81.94 103 LEU A CA 1
ATOM 854 C C . LEU A 1 103 ? -31.418 -7.840 30.185 1.00 81.94 103 LEU A C 1
ATOM 856 O O . LEU A 1 103 ? -31.493 -8.109 28.985 1.00 81.94 103 LEU A O 1
ATOM 860 N N . GLU A 1 104 ? -31.390 -8.759 31.140 1.00 80.50 104 GLU A N 1
ATOM 861 C CA . GLU A 1 104 ? -31.557 -10.182 30.877 1.00 80.50 104 GLU A CA 1
ATOM 862 C C . GLU A 1 104 ? -32.862 -10.616 31.533 1.00 80.50 104 GLU A C 1
ATOM 864 O O . GLU A 1 104 ? -32.977 -10.669 32.752 1.00 80.50 104 GLU A O 1
ATOM 869 N N . ILE A 1 105 ? -33.883 -10.823 30.704 1.00 81.75 105 ILE A N 1
ATOM 870 C CA . ILE A 1 105 ? -35.219 -11.202 31.156 1.00 81.75 105 ILE A CA 1
ATOM 871 C C . ILE A 1 105 ? -35.514 -12.562 30.547 1.00 81.75 105 ILE A C 1
ATOM 873 O O . ILE A 1 105 ? -35.610 -12.691 29.326 1.00 81.75 105 ILE A O 1
ATOM 877 N N . ASN A 1 106 ? -35.655 -13.575 31.396 1.00 80.88 106 ASN A N 1
ATOM 878 C CA . ASN A 1 106 ? -36.117 -14.882 30.964 1.00 80.88 106 ASN A CA 1
ATOM 879 C C . ASN A 1 106 ? -37.658 -14.898 30.986 1.00 80.88 106 ASN A C 1
ATOM 881 O O . ASN A 1 106 ? -38.249 -14.732 32.053 1.00 80.88 106 ASN A O 1
ATOM 885 N N . PRO A 1 107 ? -38.325 -15.094 29.834 1.00 78.25 107 PRO A N 1
ATOM 886 C CA . PRO A 1 107 ? -39.783 -15.050 29.747 1.00 78.25 107 PRO A CA 1
ATOM 887 C C . PRO A 1 107 ? -40.485 -16.269 30.371 1.00 78.25 107 PRO A C 1
ATOM 889 O O . PRO A 1 107 ? -41.708 -16.272 30.466 1.00 78.25 107 PRO A O 1
ATOM 892 N N . VAL A 1 108 ? -39.747 -17.314 30.761 1.00 80.00 108 VAL A N 1
ATOM 893 C CA . VAL A 1 108 ? -40.302 -18.593 31.244 1.00 80.00 108 VAL A CA 1
ATOM 894 C C . VAL A 1 108 ? -40.312 -18.685 32.774 1.00 80.00 108 VAL A C 1
ATOM 896 O O . VAL A 1 108 ? -41.097 -19.436 33.349 1.00 80.00 108 VAL A O 1
ATOM 899 N N . THR A 1 109 ? -39.459 -17.924 33.454 1.00 78.75 109 THR A N 1
ATOM 900 C CA . THR A 1 109 ? -39.287 -17.981 34.911 1.00 78.75 109 THR A CA 1
ATOM 901 C C . THR A 1 109 ? -40.038 -16.851 35.606 1.00 78.75 109 THR A C 1
ATOM 903 O O . THR A 1 109 ? -39.912 -15.685 35.238 1.00 78.75 109 THR A O 1
ATOM 906 N N . VAL A 1 110 ? -40.797 -17.196 36.647 1.00 80.50 110 VAL A N 1
ATOM 907 C CA . VAL A 1 110 ? -41.445 -16.223 37.531 1.00 80.50 110 VAL A CA 1
ATOM 908 C C . VAL A 1 110 ? -40.488 -15.924 38.677 1.00 80.50 110 VAL A C 1
ATOM 910 O O . VAL A 1 110 ? -40.174 -16.814 39.461 1.00 80.50 110 VAL A O 1
ATOM 913 N N . TYR A 1 111 ? -40.022 -14.684 38.757 1.00 78.06 111 TYR A N 1
ATOM 914 C CA . TYR A 1 111 ? -39.080 -14.250 39.782 1.00 78.06 111 TYR A CA 1
ATOM 915 C C . TYR A 1 111 ? -39.800 -13.599 40.960 1.00 78.06 111 TYR A C 1
ATOM 917 O O . TYR A 1 111 ? -40.753 -12.837 40.771 1.00 78.06 111 TYR A O 1
ATOM 925 N N . GLN A 1 112 ? -39.307 -13.836 42.176 1.00 85.31 112 GLN A N 1
ATOM 926 C CA . GLN A 1 112 ? -39.571 -12.915 43.281 1.00 85.31 112 GLN A CA 1
ATOM 927 C C . GLN A 1 112 ? -38.776 -11.619 43.062 1.00 85.31 112 GLN A C 1
ATOM 929 O O . GLN A 1 112 ? -37.712 -11.635 42.444 1.00 85.31 112 GLN A O 1
ATOM 934 N N . LEU A 1 113 ? -39.293 -10.488 43.555 1.00 86.19 113 LEU A N 1
ATOM 935 C CA . LEU A 1 113 ? -38.705 -9.167 43.295 1.00 86.19 113 LEU A CA 1
ATOM 936 C C . LEU A 1 113 ? -37.229 -9.081 43.725 1.00 86.19 113 LEU A C 1
ATOM 938 O O . LEU A 1 113 ? -36.407 -8.582 42.962 1.00 86.19 113 LEU A O 1
ATOM 942 N N . GLU A 1 114 ? -36.898 -9.612 44.904 1.00 89.19 114 GLU A N 1
ATOM 943 C CA . GLU A 1 114 ? -35.526 -9.628 45.436 1.00 89.19 114 GLU A CA 1
ATOM 944 C C . GLU A 1 114 ? -34.576 -10.473 44.574 1.00 89.19 114 GLU A C 1
ATOM 946 O O . GLU A 1 114 ? -33.445 -10.069 44.308 1.00 89.19 114 GLU A O 1
ATOM 951 N N . GLU A 1 115 ? -35.042 -11.622 44.078 1.00 85.88 115 GLU A N 1
ATOM 952 C CA . GLU A 1 115 ? -34.248 -12.501 43.215 1.00 85.88 115 GLU A CA 1
ATOM 953 C C . GLU A 1 115 ? -33.968 -11.846 41.854 1.00 85.88 115 GLU A C 1
ATOM 955 O O . GLU A 1 115 ? -32.846 -11.905 41.347 1.00 85.88 115 GLU A O 1
ATOM 960 N N . PHE A 1 116 ? -34.963 -11.156 41.287 1.00 87.31 116 PHE A N 1
ATOM 961 C CA . PHE A 1 116 ? -34.795 -10.400 40.047 1.00 87.31 116 PHE A CA 1
ATOM 962 C C . PHE A 1 116 ? -33.832 -9.218 40.216 1.00 87.31 116 PHE A C 1
ATOM 964 O O . PHE A 1 116 ? -32.989 -8.976 39.348 1.00 87.31 116 PHE A O 1
ATOM 971 N N . GLU A 1 117 ? -33.924 -8.486 41.330 1.00 89.56 117 GLU A N 1
ATOM 972 C CA . GLU A 1 117 ? -33.016 -7.376 41.624 1.00 89.56 117 GLU A CA 1
ATOM 973 C C . GLU A 1 117 ? -31.566 -7.861 41.729 1.00 89.56 117 GLU A C 1
ATOM 975 O O . GLU A 1 117 ? -30.665 -7.261 41.132 1.00 89.56 117 GLU A O 1
ATOM 980 N N . GLU A 1 118 ? -31.341 -8.982 42.416 1.00 89.31 118 GLU A N 1
ATOM 981 C CA . GLU A 1 118 ? -30.015 -9.572 42.564 1.00 89.31 118 GLU A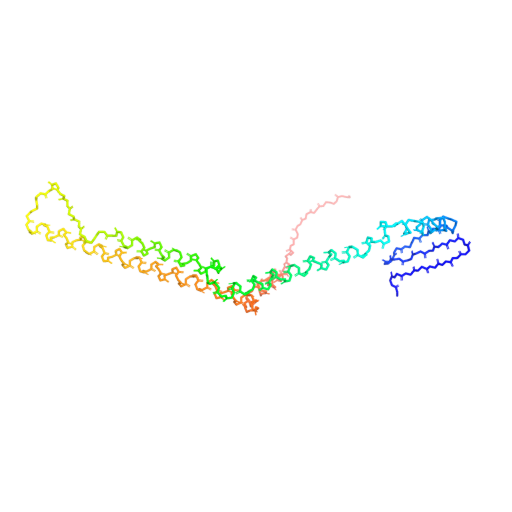 CA 1
ATOM 982 C C . GLU A 1 118 ? -29.438 -10.047 41.223 1.00 89.31 118 GLU A C 1
ATOM 984 O O . GLU A 1 118 ? -28.288 -9.737 40.893 1.00 89.31 118 GLU A O 1
ATOM 989 N N . GLN A 1 119 ? -30.243 -10.725 40.399 1.00 87.44 119 GLN A N 1
ATOM 990 C CA . GLN A 1 119 ? -29.829 -11.145 39.059 1.00 87.44 119 GLN A CA 1
ATOM 991 C C . GLN A 1 119 ? -29.500 -9.949 38.165 1.00 87.44 119 GLN A C 1
ATOM 993 O O . GLN A 1 119 ? -28.435 -9.906 37.542 1.00 87.44 119 GLN A O 1
ATOM 998 N N . GLN A 1 120 ? -30.359 -8.930 38.140 1.00 89.81 120 GLN A N 1
ATOM 999 C CA . GLN A 1 120 ? -30.131 -7.746 37.318 1.00 89.81 120 GLN A CA 1
ATOM 1000 C C . GLN A 1 120 ? -28.917 -6.938 37.803 1.00 89.81 120 GLN A C 1
ATOM 1002 O O . GLN A 1 120 ? -28.210 -6.336 36.988 1.00 89.81 120 GLN A O 1
ATOM 1007 N N . ARG A 1 121 ? -28.622 -6.944 39.110 1.00 90.00 121 ARG A N 1
ATOM 1008 C CA . ARG A 1 121 ? -27.403 -6.359 39.689 1.00 90.00 121 ARG A CA 1
ATOM 1009 C C . ARG A 1 121 ? -26.149 -7.085 39.203 1.00 90.00 121 ARG A C 1
ATOM 1011 O O . ARG A 1 121 ? -25.185 -6.419 38.811 1.00 90.00 121 ARG A O 1
ATOM 1018 N N . LEU A 1 122 ? -26.171 -8.419 39.177 1.00 89.88 122 LEU A N 1
ATOM 1019 C CA . LEU A 1 122 ? -25.069 -9.238 38.669 1.00 89.88 122 LEU A CA 1
ATOM 1020 C C . LEU A 1 122 ? -24.840 -9.002 37.169 1.00 89.88 122 LEU A C 1
ATOM 1022 O O . LEU A 1 122 ? -23.718 -8.693 36.762 1.00 89.88 122 LEU A O 1
ATOM 1026 N N . VAL A 1 123 ? -25.906 -9.050 36.365 1.00 89.31 123 VAL A N 1
ATOM 1027 C CA . VAL A 1 123 ? -25.852 -8.793 34.916 1.00 89.31 123 VAL A CA 1
ATOM 1028 C C . VAL A 1 123 ? -25.332 -7.387 34.642 1.00 89.31 123 VAL A C 1
ATOM 1030 O O . VAL A 1 123 ? -24.434 -7.214 33.824 1.00 89.31 123 VAL A O 1
ATOM 1033 N N . ARG A 1 124 ? -25.811 -6.364 35.361 1.00 89.94 124 ARG A N 1
ATOM 1034 C CA . ARG A 1 124 ? -25.317 -4.986 35.205 1.00 89.94 124 ARG A CA 1
ATOM 1035 C C . ARG A 1 124 ? -23.821 -4.888 35.496 1.00 89.94 124 ARG A C 1
ATOM 1037 O O . ARG A 1 124 ? -23.108 -4.233 34.741 1.00 89.94 124 ARG A O 1
ATOM 1044 N N . LYS A 1 125 ? -23.338 -5.547 36.554 1.00 91.50 125 LYS A N 1
ATOM 1045 C CA . LYS A 1 125 ? -21.905 -5.584 36.882 1.00 91.50 125 LYS A CA 1
ATOM 1046 C C . LYS A 1 125 ? -21.096 -6.230 35.755 1.00 91.50 125 LYS A C 1
ATOM 1048 O O . LYS A 1 125 ? -20.079 -5.673 35.352 1.00 91.50 125 LYS A O 1
ATOM 1053 N N . GLN A 1 126 ? -21.581 -7.342 35.205 1.00 90.62 126 GLN A N 1
ATOM 1054 C CA . GLN A 1 126 ? -20.938 -8.021 34.081 1.00 90.62 126 GLN A CA 1
ATOM 1055 C C . GLN A 1 126 ? -20.938 -7.162 32.811 1.00 90.62 126 GLN A C 1
ATOM 1057 O O . GLN A 1 126 ? -19.897 -6.997 32.190 1.00 90.62 126 GLN A O 1
ATOM 1062 N N . ARG A 1 127 ? -22.063 -6.526 32.463 1.00 90.00 127 ARG A N 1
ATOM 1063 C CA . ARG A 1 127 ? -22.161 -5.649 31.283 1.00 90.00 127 ARG A CA 1
ATOM 1064 C C . ARG A 1 127 ? -21.244 -4.432 31.384 1.00 90.00 127 ARG A C 1
ATOM 1066 O O . ARG A 1 127 ? -20.665 -4.028 30.381 1.00 90.00 127 ARG A O 1
ATOM 1073 N N . VAL A 1 128 ? -21.082 -3.855 32.576 1.00 91.38 128 VAL A N 1
ATOM 1074 C CA . VAL A 1 128 ? -20.104 -2.777 32.803 1.00 91.38 128 VAL A CA 1
ATOM 1075 C C . VAL A 1 128 ? -18.683 -3.274 32.535 1.00 91.38 128 VAL A C 1
ATOM 1077 O O . VAL A 1 128 ? -17.918 -2.572 31.877 1.00 91.38 128 VAL A O 1
ATOM 1080 N N . GLN A 1 129 ? -18.346 -4.482 32.987 1.00 91.50 129 GLN A N 1
ATOM 1081 C CA . GLN A 1 129 ? -17.040 -5.086 32.728 1.00 91.50 129 GLN A CA 1
ATOM 1082 C C . GLN A 1 129 ? -16.835 -5.381 31.232 1.00 91.50 129 GLN A C 1
ATOM 1084 O O . GLN A 1 129 ? -15.817 -4.988 30.670 1.00 91.50 129 GLN A O 1
ATOM 1089 N N . ASP A 1 130 ? -17.840 -5.938 30.549 1.00 89.50 130 ASP A N 1
ATOM 1090 C CA . ASP A 1 130 ? -17.807 -6.174 29.100 1.00 89.50 130 ASP A CA 1
ATOM 1091 C C . ASP A 1 130 ? -17.568 -4.872 28.311 1.00 89.50 130 ASP A C 1
ATOM 1093 O O . ASP A 1 130 ? -16.810 -4.850 27.337 1.00 89.50 130 ASP A O 1
ATOM 1097 N N . LEU A 1 131 ? -18.207 -3.770 28.723 1.00 91.06 131 LEU A N 1
ATOM 1098 C CA . LEU A 1 131 ? -18.023 -2.450 28.113 1.00 91.06 131 LEU A CA 1
ATOM 1099 C C . LEU A 1 131 ? -16.612 -1.902 28.350 1.00 91.06 131 LEU A C 1
ATOM 1101 O O . LEU A 1 131 ? -16.011 -1.354 27.423 1.00 91.06 131 LEU A O 1
ATOM 1105 N N . GLN A 1 132 ? -16.071 -2.068 29.559 1.00 93.06 132 GLN A N 1
ATOM 1106 C CA . GLN A 1 132 ? -14.695 -1.682 29.878 1.00 93.06 132 GLN A CA 1
ATOM 1107 C C . GLN A 1 132 ? -13.683 -2.473 29.043 1.00 93.06 132 GLN A C 1
ATOM 1109 O O . GLN A 1 132 ? -12.751 -1.880 28.498 1.00 93.06 132 GLN A O 1
ATOM 1114 N N . ASP A 1 133 ? -13.904 -3.773 28.858 1.00 91.94 133 ASP A N 1
ATOM 1115 C CA . ASP A 1 133 ? -13.047 -4.626 28.036 1.00 91.94 133 ASP A CA 1
ATOM 1116 C C . ASP A 1 133 ? -13.087 -4.225 26.559 1.00 91.94 133 ASP A C 1
ATOM 1118 O O . ASP A 1 133 ? -12.056 -4.201 25.883 1.00 91.94 133 ASP A O 1
ATOM 1122 N N . VAL A 1 134 ? -14.271 -3.895 26.029 1.00 91.56 134 VAL A N 1
ATOM 1123 C CA . VAL A 1 134 ? -14.389 -3.405 24.648 1.00 91.56 134 VAL A CA 1
ATOM 1124 C C . VAL A 1 134 ? -13.689 -2.058 24.492 1.00 91.56 134 VAL A C 1
ATOM 1126 O O . VAL A 1 134 ? -12.960 -1.866 23.519 1.00 91.56 134 VAL A O 1
ATOM 1129 N N . TRP A 1 135 ? -13.855 -1.145 25.448 1.00 92.44 135 TRP A N 1
ATOM 1130 C CA . TRP A 1 135 ? -13.155 0.137 25.447 1.00 92.44 135 TRP A CA 1
ATOM 1131 C C . TRP A 1 135 ? -11.633 -0.037 25.460 1.00 92.44 135 TRP A C 1
ATOM 1133 O O . TRP A 1 135 ? -10.936 0.570 24.645 1.00 92.44 135 TRP A O 1
ATOM 1143 N N . ALA A 1 136 ? -11.114 -0.900 26.337 1.00 94.31 136 ALA A N 1
ATOM 1144 C CA . ALA A 1 136 ? -9.689 -1.204 26.409 1.00 94.31 136 ALA A CA 1
ATOM 1145 C C . ALA A 1 136 ? -9.166 -1.762 25.077 1.00 94.31 136 ALA A C 1
ATOM 1147 O O . ALA A 1 136 ? -8.127 -1.316 24.596 1.00 94.31 136 ALA A O 1
ATOM 1148 N N . LYS A 1 137 ? -9.923 -2.659 24.432 1.00 93.50 137 LYS A N 1
ATOM 1149 C CA . LYS A 1 1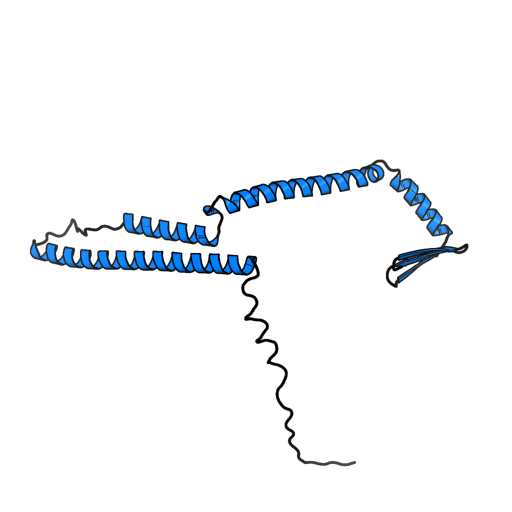37 ? -9.584 -3.209 23.108 1.00 93.50 137 LYS A CA 1
ATOM 1150 C C . LYS A 1 137 ? -9.561 -2.148 22.011 1.00 93.50 137 LYS A C 1
ATOM 1152 O O . LYS A 1 137 ? -8.632 -2.141 21.214 1.00 93.50 137 LYS A O 1
ATOM 1157 N N . ILE A 1 138 ? -10.548 -1.249 21.972 1.00 93.06 138 ILE A N 1
ATOM 1158 C CA . ILE A 1 138 ? -10.578 -0.137 21.005 1.00 93.06 138 ILE A CA 1
ATOM 1159 C C . ILE A 1 138 ? -9.353 0.760 21.197 1.00 93.06 138 ILE A C 1
ATOM 1161 O O . ILE A 1 138 ? -8.694 1.126 20.226 1.00 93.06 138 ILE A O 1
ATOM 1165 N N . LYS A 1 139 ? -9.039 1.103 22.451 1.00 93.44 139 LYS A N 1
ATOM 1166 C CA . LYS A 1 139 ? -7.893 1.952 22.782 1.00 93.44 139 LYS A CA 1
ATOM 1167 C C . LYS A 1 139 ? -6.573 1.302 22.370 1.00 93.44 139 LYS A C 1
ATOM 1169 O O . LYS A 1 139 ? -5.736 1.980 21.784 1.00 93.44 139 LYS A O 1
ATOM 1174 N N . GLU A 1 140 ? -6.404 0.018 22.671 1.00 93.69 140 GLU A N 1
ATOM 1175 C CA . GLU A 1 140 ? -5.200 -0.734 22.321 1.00 93.69 140 GLU A CA 1
ATOM 1176 C C . GLU A 1 140 ? -5.027 -0.835 20.804 1.00 93.69 140 GLU A C 1
ATOM 1178 O O . GLU A 1 140 ? -3.976 -0.475 20.289 1.00 93.69 140 GLU A O 1
ATOM 1183 N N . GLU A 1 141 ? -6.071 -1.229 20.069 1.00 91.88 141 GLU A N 1
ATOM 1184 C CA . GLU A 1 141 ? -6.015 -1.324 18.606 1.00 91.88 141 GLU A CA 1
ATOM 1185 C C . GLU A 1 141 ? -5.669 0.032 17.973 1.00 91.88 141 GLU A C 1
ATOM 1187 O O . GLU A 1 141 ? -4.787 0.104 17.123 1.00 91.88 141 GLU A O 1
ATOM 1192 N N . LEU A 1 142 ? -6.283 1.130 18.431 1.00 90.62 142 LEU A N 1
ATOM 1193 C CA . LEU A 1 142 ? -5.953 2.470 17.939 1.00 90.62 142 LEU A CA 1
ATOM 1194 C C . LEU A 1 142 ? -4.503 2.861 18.232 1.00 90.62 142 LEU A C 1
ATOM 1196 O O . LEU A 1 142 ? -3.837 3.413 17.358 1.00 90.62 142 LEU A O 1
ATOM 1200 N N . LEU A 1 143 ? -4.008 2.596 19.443 1.00 92.00 143 LEU A N 1
ATOM 1201 C CA . LEU A 1 143 ? -2.623 2.897 19.805 1.00 92.00 143 LEU A CA 1
ATOM 1202 C C . LEU A 1 143 ? -1.642 2.097 18.949 1.00 92.00 143 LEU A C 1
ATOM 1204 O O . LEU A 1 143 ? -0.708 2.682 18.401 1.00 92.00 143 LEU A O 1
ATOM 1208 N N . GLN A 1 144 ? -1.880 0.796 18.787 1.00 92.12 144 GLN A N 1
ATOM 1209 C CA . GLN A 1 144 ? -1.038 -0.077 17.974 1.00 92.12 144 GLN A CA 1
ATOM 1210 C C . GLN A 1 144 ? -1.037 0.355 16.509 1.00 92.12 144 GLN A C 1
ATOM 1212 O O . GLN A 1 144 ? 0.028 0.554 15.927 1.00 92.12 144 GLN A O 1
ATOM 1217 N N . SER A 1 145 ? -2.205 0.586 15.911 1.00 91.06 145 SER A N 1
ATOM 1218 C CA . SER A 1 145 ? -2.296 0.996 14.508 1.00 91.06 145 SER A CA 1
ATOM 1219 C C . SER A 1 145 ? -1.691 2.378 14.261 1.00 91.06 145 SER A C 1
ATOM 1221 O O . SER A 1 145 ? -0.983 2.559 13.272 1.00 91.06 145 SER A O 1
ATOM 1223 N N . CYS A 1 146 ? -1.887 3.340 15.168 1.00 90.19 146 CYS A N 1
ATOM 1224 C CA . CYS A 1 146 ? -1.231 4.647 15.085 1.00 90.19 146 CYS A CA 1
ATOM 1225 C C . CYS A 1 146 ? 0.291 4.535 15.235 1.00 90.19 146 CYS A C 1
ATOM 1227 O O . CYS A 1 146 ? 1.023 5.209 14.513 1.00 90.19 146 CYS A O 1
ATOM 1229 N N . HIS A 1 147 ? 0.780 3.680 16.137 1.00 91.00 147 HIS A N 1
ATOM 1230 C CA . HIS A 1 147 ? 2.211 3.444 16.312 1.00 91.00 147 HIS A CA 1
ATOM 1231 C C . HIS A 1 147 ? 2.834 2.800 15.067 1.00 91.00 147 HIS A C 1
ATOM 1233 O O . HIS A 1 147 ? 3.890 3.239 14.610 1.00 91.00 147 HIS A O 1
ATOM 1239 N N . VAL A 1 148 ? 2.175 1.799 14.479 1.00 90.25 148 VAL A N 1
ATOM 1240 C CA . VAL A 1 148 ? 2.605 1.164 13.224 1.00 90.25 148 VAL A CA 1
ATOM 1241 C C . VAL A 1 148 ? 2.607 2.178 12.081 1.00 90.25 148 VAL A C 1
ATOM 1243 O O . VAL A 1 148 ? 3.630 2.327 11.417 1.00 90.25 148 VAL A O 1
ATOM 1246 N N . SER A 1 149 ? 1.523 2.939 11.906 1.00 89.25 149 SER A N 1
ATOM 1247 C CA . SER A 1 149 ? 1.424 3.977 10.871 1.00 89.25 149 SER A CA 1
ATOM 1248 C C . SER A 1 149 ? 2.520 5.041 11.022 1.00 89.25 149 SER A C 1
ATOM 1250 O O . SER A 1 149 ? 3.198 5.384 10.051 1.00 89.25 149 SER A O 1
ATOM 1252 N N . LEU A 1 150 ? 2.787 5.500 12.252 1.00 88.44 150 LEU A N 1
ATOM 1253 C CA . LEU A 1 150 ? 3.875 6.435 12.543 1.00 88.44 150 LEU A CA 1
ATOM 1254 C C . LEU A 1 150 ? 5.247 5.822 12.243 1.00 88.44 150 LEU A C 1
ATOM 1256 O O . LEU A 1 150 ? 6.091 6.474 11.636 1.00 88.44 150 LEU A O 1
ATOM 1260 N N . THR A 1 151 ? 5.476 4.571 12.634 1.00 89.25 151 THR A N 1
ATOM 1261 C CA . THR A 1 151 ? 6.743 3.871 12.383 1.00 89.25 151 THR A CA 1
ATOM 1262 C C . THR A 1 151 ? 6.990 3.707 10.884 1.00 89.25 151 THR A C 1
ATOM 1264 O O . THR A 1 151 ? 8.091 3.973 10.403 1.00 89.25 151 THR A O 1
ATOM 1267 N N . ASP A 1 152 ? 5.967 3.329 10.124 1.00 87.31 152 ASP A N 1
ATOM 1268 C CA . ASP A 1 152 ? 6.044 3.201 8.671 1.00 87.31 152 ASP A CA 1
ATOM 1269 C C . ASP A 1 152 ? 6.242 4.554 7.989 1.00 87.31 152 ASP A C 1
ATOM 1271 O O . ASP A 1 152 ? 7.016 4.661 7.033 1.00 87.31 152 ASP A O 1
ATOM 1275 N N . PHE A 1 153 ? 5.598 5.607 8.492 1.00 86.19 153 PHE A N 1
ATOM 1276 C CA . PHE A 1 153 ? 5.843 6.973 8.047 1.00 86.19 153 PHE A CA 1
ATOM 1277 C C . PHE A 1 153 ? 7.297 7.389 8.302 1.00 86.19 153 PHE A C 1
ATOM 1279 O O . PHE A 1 153 ? 7.954 7.894 7.391 1.00 86.19 153 PHE A O 1
ATOM 1286 N N . LEU A 1 154 ? 7.833 7.144 9.498 1.00 89.00 154 LEU A N 1
ATOM 1287 C CA . LEU A 1 154 ? 9.218 7.473 9.843 1.00 89.00 154 LEU A CA 1
ATOM 1288 C C . LEU A 1 154 ? 10.212 6.715 8.954 1.00 89.00 154 LEU A C 1
ATOM 1290 O O . LEU A 1 154 ? 11.094 7.346 8.369 1.00 89.00 154 LEU A O 1
ATOM 1294 N N . LYS A 1 155 ? 10.003 5.408 8.741 1.00 89.00 155 LYS A N 1
ATOM 1295 C CA . LYS A 1 155 ? 10.806 4.583 7.822 1.00 89.00 155 LYS A CA 1
ATOM 1296 C C . LYS A 1 155 ? 10.788 5.128 6.396 1.00 89.00 155 LYS A C 1
ATOM 1298 O O . LYS A 1 155 ? 11.844 5.284 5.788 1.00 89.00 155 LYS A O 1
ATOM 1303 N N . LYS A 1 156 ? 9.609 5.475 5.866 1.00 85.81 156 LYS A N 1
ATOM 1304 C CA . LYS A 1 156 ? 9.467 6.066 4.520 1.00 85.81 156 LYS A CA 1
ATOM 1305 C C . LYS A 1 156 ? 10.192 7.409 4.381 1.00 85.81 156 LYS A C 1
ATOM 1307 O O . LYS A 1 156 ? 10.610 7.747 3.279 1.00 85.81 156 LYS A O 1
ATOM 1312 N N . ASN A 1 157 ? 10.353 8.154 5.475 1.00 87.12 157 ASN A N 1
ATOM 1313 C CA . ASN A 1 157 ? 11.056 9.439 5.508 1.00 87.12 157 ASN A CA 1
ATOM 1314 C C . ASN A 1 157 ? 12.534 9.323 5.940 1.00 87.12 157 ASN A C 1
ATOM 1316 O O . ASN A 1 157 ? 13.181 10.343 6.159 1.00 87.12 157 ASN A O 1
ATOM 1320 N N . GLY A 1 158 ? 13.084 8.108 6.058 1.00 84.94 158 GLY A N 1
ATOM 1321 C CA . GLY A 1 158 ? 14.499 7.886 6.389 1.00 84.94 158 GLY A CA 1
ATOM 1322 C C . GLY A 1 158 ? 14.853 8.042 7.873 1.00 84.94 158 GLY A C 1
ATOM 1323 O O . GLY A 1 158 ? 16.031 8.076 8.229 1.00 84.94 158 GLY A O 1
ATOM 1324 N N . PHE A 1 159 ? 13.861 8.113 8.762 1.00 75.75 159 PHE A N 1
ATOM 1325 C CA . PHE A 1 159 ? 14.066 8.101 10.209 1.00 75.75 159 PHE A CA 1
ATOM 1326 C C . PHE A 1 159 ? 13.939 6.658 10.727 1.00 75.75 159 PHE A C 1
ATOM 1328 O O . PHE A 1 159 ? 12.862 6.072 10.671 1.00 75.75 159 PHE A O 1
ATOM 1335 N N . GLY A 1 160 ? 15.036 6.072 11.231 1.00 62.69 160 GLY A N 1
ATOM 1336 C CA . GLY A 1 160 ? 15.016 4.737 11.859 1.00 62.69 160 GLY A CA 1
ATOM 1337 C C . GLY A 1 160 ? 16.206 3.812 11.573 1.00 62.69 160 GLY A C 1
ATOM 1338 O O . GLY A 1 160 ? 16.357 2.814 12.266 1.00 62.69 160 GLY A O 1
ATOM 1339 N N . GLN A 1 161 ? 17.104 4.142 10.637 1.00 56.84 161 GLN A N 1
ATOM 1340 C CA . GLN A 1 161 ? 18.239 3.271 10.265 1.00 56.84 161 GLN A CA 1
ATOM 1341 C C . GLN A 1 161 ? 19.366 3.148 11.323 1.00 56.84 161 GLN A C 1
ATOM 1343 O O . GLN A 1 161 ? 20.362 2.479 11.085 1.00 56.84 161 GLN A O 1
ATOM 1348 N N . LYS A 1 162 ? 19.275 3.792 12.497 1.00 47.59 162 LYS A N 1
ATOM 1349 C CA . LYS A 1 162 ? 20.420 3.920 13.431 1.00 47.59 162 LYS A CA 1
ATOM 1350 C C . LYS A 1 162 ? 20.644 2.752 14.408 1.00 47.59 162 LYS A C 1
ATOM 1352 O O . LYS A 1 162 ? 21.541 2.869 15.253 1.00 47.59 162 LYS A O 1
ATOM 1357 N N . ALA A 1 163 ? 19.871 1.669 14.316 1.00 47.75 163 ALA A N 1
ATOM 1358 C CA . ALA A 1 163 ? 19.932 0.570 15.285 1.00 47.75 163 ALA A CA 1
ATOM 1359 C C . ALA A 1 163 ? 20.361 -0.799 14.726 1.00 47.75 163 ALA A C 1
ATOM 1361 O O . ALA A 1 163 ? 20.775 -1.621 15.527 1.00 47.75 163 ALA A O 1
ATOM 1362 N N . GLN A 1 164 ? 20.317 -1.049 13.410 1.00 45.03 164 GLN A N 1
ATOM 1363 C CA . GLN A 1 164 ? 20.623 -2.386 12.864 1.00 45.03 164 GLN A CA 1
ATOM 1364 C C . GLN A 1 164 ? 22.037 -2.537 12.276 1.00 45.03 164 GLN A C 1
ATOM 1366 O O . GLN A 1 164 ? 22.598 -3.618 12.368 1.00 45.03 164 GLN A O 1
ATOM 1371 N N . ASP A 1 165 ? 22.689 -1.458 11.828 1.00 42.25 165 ASP A N 1
ATOM 1372 C CA . ASP A 1 165 ? 24.059 -1.539 11.278 1.00 42.25 165 ASP A CA 1
ATOM 1373 C C . ASP A 1 165 ? 25.173 -1.647 12.345 1.00 42.25 165 ASP A C 1
ATOM 1375 O O . ASP A 1 165 ? 26.358 -1.644 12.013 1.00 42.25 165 ASP A O 1
ATOM 1379 N N . ARG A 1 166 ? 24.836 -1.692 13.645 1.00 39.94 166 ARG A N 1
ATOM 1380 C CA . ARG A 1 166 ? 25.835 -1.746 14.734 1.00 39.94 166 ARG A CA 1
ATOM 1381 C C . ARG A 1 166 ? 26.080 -3.131 15.324 1.00 39.94 166 ARG A C 1
ATOM 1383 O O . ARG A 1 166 ? 27.091 -3.285 16.009 1.00 39.94 166 ARG A O 1
ATOM 1390 N N . ASP A 1 167 ? 25.222 -4.103 15.033 1.00 40.34 167 ASP A N 1
ATOM 1391 C CA . ASP A 1 167 ? 25.352 -5.453 15.590 1.00 40.34 167 ASP A CA 1
ATOM 1392 C C . ASP A 1 167 ? 26.068 -6.426 14.634 1.00 40.34 167 ASP A C 1
ATOM 1394 O O . ASP A 1 167 ? 26.734 -7.346 15.103 1.00 40.34 167 ASP A O 1
ATOM 1398 N N . ASP A 1 168 ? 26.084 -6.159 13.321 1.00 41.53 168 ASP A N 1
ATOM 1399 C CA . ASP A 1 168 ? 26.810 -6.999 12.351 1.00 41.53 168 ASP A CA 1
ATOM 1400 C C . ASP A 1 168 ? 28.331 -6.742 12.330 1.00 41.53 168 ASP A C 1
ATOM 1402 O O . ASP A 1 168 ? 29.107 -7.611 11.939 1.00 41.53 168 ASP A O 1
ATOM 1406 N N . ALA A 1 169 ? 28.797 -5.590 12.826 1.00 42.50 169 ALA A N 1
ATOM 1407 C CA . ALA A 1 169 ? 30.222 -5.230 12.846 1.00 42.50 169 ALA A CA 1
ATOM 1408 C C . ALA A 1 169 ? 30.997 -5.742 14.080 1.00 42.50 169 ALA A C 1
ATOM 1410 O O . ALA A 1 169 ? 32.164 -5.397 14.255 1.00 42.50 169 ALA A O 1
ATOM 1411 N N . LYS A 1 170 ? 30.364 -6.524 14.968 1.00 43.22 170 LYS A N 1
ATOM 1412 C CA . LYS A 1 170 ? 30.976 -7.018 16.219 1.00 43.22 170 LYS A CA 1
ATOM 1413 C C . LYS A 1 170 ? 31.199 -8.533 16.284 1.00 43.22 170 LYS A C 1
ATOM 1415 O O . LYS A 1 170 ? 31.609 -9.017 17.335 1.00 43.22 170 LYS A O 1
ATOM 1420 N N . SER A 1 171 ? 30.957 -9.277 15.202 1.00 43.19 171 SER A N 1
ATOM 1421 C CA . SER A 1 171 ? 31.133 -10.742 15.193 1.00 43.19 171 SER A CA 1
ATOM 1422 C C . SER A 1 171 ? 32.464 -11.245 14.608 1.00 43.19 171 SER A C 1
ATOM 1424 O O . SER A 1 171 ? 32.752 -12.431 14.736 1.00 43.19 171 SER A O 1
ATOM 1426 N N . GLU A 1 172 ? 33.324 -10.371 14.074 1.00 44.72 172 GLU A N 1
ATOM 1427 C CA . GLU A 1 172 ? 34.673 -10.737 13.608 1.00 44.72 172 GLU A CA 1
ATOM 1428 C C . GLU A 1 172 ? 35.770 -9.991 14.382 1.00 44.72 172 GLU A C 1
ATOM 1430 O O . GLU A 1 172 ? 36.474 -9.161 13.826 1.00 44.72 172 GLU A O 1
ATOM 1435 N N . ASP A 1 173 ? 35.915 -10.257 15.680 1.00 47.53 173 ASP A N 1
ATOM 1436 C CA . ASP A 1 173 ? 37.259 -10.329 16.274 1.00 47.53 173 ASP A CA 1
ATOM 1437 C C . ASP A 1 173 ? 37.189 -11.000 17.651 1.00 47.53 173 ASP A C 1
ATOM 1439 O O . ASP A 1 173 ? 36.741 -10.423 18.645 1.00 47.53 173 ASP A O 1
ATOM 1443 N N . GLY A 1 174 ? 37.602 -12.264 17.693 1.00 33.62 174 GLY A N 1
ATOM 1444 C CA . GLY A 1 174 ? 37.777 -13.058 18.904 1.00 33.62 174 GLY A CA 1
ATOM 1445 C C . GLY A 1 174 ? 39.141 -13.757 18.866 1.00 33.62 174 GLY A C 1
ATOM 1446 O O . GLY A 1 174 ? 39.617 -14.103 17.784 1.00 33.62 174 GLY A O 1
ATOM 1447 N N . PRO A 1 175 ? 39.811 -13.929 20.016 1.00 38.50 175 PRO A N 1
ATOM 1448 C CA . PRO A 1 175 ? 41.267 -13.910 20.114 1.00 38.50 175 PRO A CA 1
ATOM 1449 C C . PRO A 1 175 ? 41.907 -15.242 19.712 1.00 38.50 175 PRO A C 1
ATOM 1451 O O . PRO A 1 175 ? 41.450 -16.310 20.115 1.00 38.50 175 PRO A O 1
ATOM 1454 N N . LYS A 1 176 ? 43.030 -15.177 18.987 1.00 44.75 176 LYS A N 1
ATOM 1455 C CA . LYS A 1 176 ? 43.961 -16.304 18.846 1.00 44.75 176 LYS A CA 1
ATOM 1456 C C . LYS A 1 176 ? 44.790 -16.437 20.126 1.00 44.75 176 LYS A C 1
ATOM 1458 O O . LYS A 1 176 ? 45.815 -15.772 20.256 1.00 44.75 176 LYS A O 1
ATOM 1463 N N . GLU A 1 177 ? 44.369 -17.307 21.037 1.00 36.12 177 GLU A N 1
ATOM 1464 C CA . GLU A 1 177 ? 45.267 -17.902 22.031 1.00 36.12 177 GLU A CA 1
ATOM 1465 C C . GLU A 1 177 ? 45.773 -19.249 21.513 1.00 36.12 177 GLU A C 1
ATOM 1467 O O . GLU A 1 177 ? 45.029 -20.042 20.937 1.00 36.12 177 GLU A O 1
ATOM 1472 N N . GLY A 1 178 ? 47.085 -19.444 21.637 1.00 40.25 178 GLY A N 1
ATOM 1473 C CA . GLY A 1 178 ? 47.759 -20.675 21.266 1.00 40.25 178 GLY A CA 1
ATOM 1474 C C . GLY A 1 178 ? 47.757 -21.679 22.408 1.00 40.25 178 GLY A C 1
ATOM 1475 O O . GLY A 1 178 ? 47.868 -21.301 23.569 1.00 40.25 178 GLY A O 1
ATOM 1476 N N . GLU A 1 179 ? 47.746 -22.957 22.047 1.00 38.59 179 GLU A N 1
ATOM 1477 C CA . GLU A 1 179 ? 48.145 -24.040 22.934 1.00 38.59 179 GLU A CA 1
ATOM 1478 C C . GLU A 1 179 ? 49.007 -25.032 22.134 1.00 38.59 179 GLU A C 1
ATOM 1480 O O . GLU A 1 179 ? 48.603 -25.582 21.110 1.00 38.59 179 GLU A O 1
ATOM 1485 N N . ARG A 1 180 ? 50.263 -25.112 22.578 1.00 38.16 180 ARG A N 1
ATOM 1486 C CA . ARG A 1 180 ? 51.264 -26.173 22.394 1.00 38.16 180 ARG A CA 1
ATOM 1487 C C . ARG A 1 180 ? 50.824 -27.324 23.328 1.00 38.16 180 ARG A C 1
ATOM 1489 O O . ARG A 1 180 ? 50.286 -27.020 24.381 1.00 38.16 180 ARG A O 1
ATOM 1496 N N . ASP A 1 181 ? 50.918 -28.617 23.035 1.00 40.06 181 ASP A N 1
ATOM 1497 C CA . ASP A 1 181 ? 52.110 -29.420 22.743 1.00 40.06 181 ASP A CA 1
ATOM 1498 C C . ASP A 1 181 ? 51.693 -30.877 22.410 1.00 40.06 181 ASP A C 1
ATOM 1500 O O . ASP A 1 181 ? 50.640 -31.320 22.863 1.00 40.06 181 ASP A O 1
ATOM 1504 N N . GLU A 1 182 ? 52.574 -31.561 21.655 1.00 42.84 182 GLU A N 1
ATOM 1505 C CA . GLU A 1 182 ? 52.990 -32.991 21.708 1.00 42.84 182 GLU A CA 1
ATOM 1506 C C . GLU A 1 182 ? 51.906 -34.110 21.680 1.00 42.84 182 GLU A C 1
ATOM 1508 O O . GLU A 1 182 ? 50.864 -34.039 22.309 1.00 42.84 182 GLU A O 1
ATOM 1513 N N . ASP A 1 183 ? 52.029 -35.229 20.958 1.00 35.78 183 ASP A N 1
ATOM 1514 C CA . ASP A 1 183 ? 53.182 -36.108 20.743 1.00 35.78 183 ASP A CA 1
ATOM 1515 C C . ASP A 1 183 ? 52.842 -37.173 19.657 1.00 35.78 183 ASP A C 1
ATOM 1517 O O . ASP A 1 183 ? 51.666 -37.456 19.413 1.00 35.78 183 ASP A O 1
ATOM 1521 N N . GLY A 1 184 ? 53.857 -37.829 19.072 1.00 36.81 184 GLY A N 1
ATOM 1522 C CA . GLY A 1 184 ? 53.710 -39.210 18.570 1.00 36.81 184 GLY A CA 1
ATOM 1523 C C . GLY A 1 184 ? 53.968 -39.536 17.085 1.00 36.81 184 GLY A C 1
ATOM 1524 O O . GLY A 1 184 ? 53.041 -39.887 16.366 1.00 36.81 184 GLY A O 1
ATOM 1525 N N . GLY A 1 185 ? 55.244 -39.559 16.675 1.00 36.16 185 GLY A N 1
ATOM 1526 C CA . GLY A 1 185 ? 55.933 -40.791 16.221 1.00 36.16 185 GLY A CA 1
ATOM 1527 C C . GLY A 1 185 ? 55.669 -41.458 14.846 1.00 36.16 185 GLY A C 1
ATOM 1528 O O . GLY A 1 185 ? 54.564 -41.891 14.539 1.00 36.16 185 GLY A O 1
ATOM 1529 N N . GLY A 1 186 ? 56.777 -41.727 14.126 1.00 37.28 186 GLY A N 1
ATOM 1530 C CA . GLY A 1 186 ? 56.961 -42.840 13.161 1.00 37.28 186 GLY A CA 1
ATOM 1531 C C . GLY A 1 186 ? 57.403 -42.393 11.755 1.00 37.28 186 GLY A C 1
ATOM 1532 O O . GLY A 1 186 ? 56.566 -41.949 10.982 1.00 37.28 186 GLY A O 1
ATOM 1533 N N . MET A 1 187 ? 58.704 -42.311 11.413 1.00 46.22 187 MET A N 1
ATOM 1534 C CA . MET A 1 187 ? 59.576 -43.398 10.884 1.00 46.22 187 MET A CA 1
ATOM 1535 C C . MET A 1 187 ? 58.867 -44.241 9.802 1.00 46.22 187 MET A C 1
ATOM 1537 O O . MET A 1 187 ? 57.823 -44.812 10.085 1.00 46.22 187 MET A O 1
ATOM 1541 N N . SER A 1 188 ? 59.339 -44.370 8.558 1.00 49.34 188 SER A N 1
ATOM 1542 C CA . SER A 1 188 ? 60.695 -44.341 7.981 1.00 49.34 188 SER A CA 1
ATOM 1543 C C . SER A 1 188 ? 60.699 -43.779 6.559 1.00 49.34 188 SER A C 1
ATOM 1545 O O . SER A 1 188 ? 59.624 -43.778 5.921 1.00 49.34 188 SER A O 1
#

Foldseek 3Di:
DQWDWDQDPFWIWTGHNNDIDTDGNVVVVVVVVVVVVVCPPPCNVCVVVVVVVVVVVVVVVVVVVVVVVVVCVVPPPCPPPLVVVLVVVLVVLVVVLVPDDLADDDPPDDDDPVRRVVVSVVSNVVNVVVVVVSVVVNVVSNVVSVVVVVVVVCVVVVHDPPPPVPPVVPPPDDDDDDDDDDDDDDDD